Protein AF-A0A9K3PRE2-F1 (afdb_monomer_lite)

pLDDT: mean 73.03, std 19.85, range [35.53, 96.62]

Sequence (203 aa):
MSVETEISSSMTDMEAEMKEKMTVSDDDATPTPTPASALQDNIARKGMNAYYFAHAHKATGPKWDGKAEPRLLKKHSSGLDGGEPAGTMKKAPSFLYHKSNITSYAFLNEDKVVKLYLTMEEVGEKCSQDDITLDWDEQSFSLMVKNYKEEDQCLSFGKLSGRIVDASFKIKPNKIILTLKKEKEGVEWFTINDKGAPDHEVV

Structure (mmCIF, N/CA/C/O backbone):
data_AF-A0A9K3PRE2-F1
#
_entry.id   AF-A0A9K3PRE2-F1
#
loop_
_atom_site.group_PDB
_atom_site.id
_atom_site.type_symbol
_atom_site.label_atom_id
_atom_site.label_alt_id
_atom_site.label_comp_id
_atom_site.label_asym_id
_atom_site.label_entity_id
_atom_site.label_seq_id
_atom_site.pdbx_PDB_ins_code
_atom_site.Cartn_x
_atom_site.Cartn_y
_atom_site.Cartn_z
_atom_site.occupancy
_atom_site.B_iso_or_equiv
_atom_site.auth_seq_id
_atom_site.auth_comp_id
_atom_site.auth_asym_id
_atom_site.auth_atom_id
_atom_site.pdbx_PDB_model_num
ATOM 1 N N . MET A 1 1 ? 27.288 -18.337 70.345 1.00 45.12 1 MET A N 1
ATOM 2 C CA . MET A 1 1 ? 26.271 -17.567 71.084 1.00 45.12 1 MET A CA 1
ATOM 3 C C . MET A 1 1 ? 24.924 -18.054 70.611 1.00 45.12 1 MET A C 1
ATOM 5 O O . MET A 1 1 ? 24.594 -17.872 69.449 1.00 45.12 1 MET A O 1
ATOM 9 N N . SER A 1 2 ? 24.247 -18.782 71.489 1.00 46.75 2 SER A N 1
ATOM 10 C CA . SER A 1 2 ? 22.864 -19.224 71.358 1.00 46.75 2 SER A CA 1
ATOM 11 C C . SER A 1 2 ? 21.920 -18.023 71.295 1.00 46.75 2 SER A C 1
ATOM 13 O O . SER A 1 2 ? 22.173 -17.052 72.002 1.00 46.75 2 SER A O 1
ATOM 15 N N . VAL A 1 3 ? 20.863 -18.106 70.487 1.00 53.53 3 VAL A N 1
ATOM 16 C CA . VAL A 1 3 ? 19.454 -18.089 70.926 1.00 53.53 3 VAL A CA 1
ATOM 17 C C . VAL A 1 3 ? 18.564 -18.402 69.720 1.00 53.53 3 VAL A C 1
ATOM 19 O O . VAL A 1 3 ? 18.578 -17.702 68.711 1.00 53.53 3 VAL A O 1
ATOM 22 N N . GLU A 1 4 ? 17.823 -19.497 69.846 1.00 50.38 4 GLU A N 1
ATOM 23 C CA . GLU A 1 4 ? 16.655 -19.857 69.048 1.00 50.38 4 GLU A CA 1
ATOM 24 C C . GLU A 1 4 ? 15.456 -19.031 69.539 1.00 50.38 4 GLU A C 1
ATOM 26 O O . GLU A 1 4 ? 15.372 -18.698 70.724 1.00 50.38 4 GLU A O 1
ATOM 31 N N . THR A 1 5 ? 14.504 -18.712 68.664 1.00 56.81 5 THR A N 1
ATOM 32 C CA . THR A 1 5 ? 13.143 -18.372 69.101 1.00 56.81 5 THR A CA 1
ATOM 33 C C . THR A 1 5 ? 12.153 -18.785 68.022 1.00 56.81 5 THR A C 1
ATOM 35 O O . THR A 1 5 ? 11.957 -18.106 67.016 1.00 56.81 5 THR A O 1
ATOM 38 N N . GLU A 1 6 ? 11.565 -19.950 68.254 1.00 49.16 6 GLU A N 1
ATOM 39 C CA . GLU A 1 6 ? 10.337 -20.438 67.648 1.00 49.16 6 GLU A CA 1
ATOM 40 C C . GLU A 1 6 ? 9.156 -19.553 68.075 1.00 49.16 6 GLU A C 1
ATOM 42 O O . GLU A 1 6 ? 9.067 -19.146 69.235 1.00 49.16 6 GLU A O 1
ATOM 47 N N . ILE A 1 7 ? 8.211 -19.296 67.167 1.00 58.41 7 ILE A N 1
ATOM 48 C CA . ILE A 1 7 ? 6.861 -18.865 67.545 1.00 58.41 7 ILE A CA 1
ATOM 49 C C . ILE A 1 7 ? 5.907 -19.962 67.085 1.00 58.41 7 ILE A C 1
ATOM 51 O O . ILE A 1 7 ? 5.603 -20.120 65.904 1.00 58.41 7 ILE A O 1
ATOM 55 N N . SER A 1 8 ? 5.525 -20.748 68.082 1.00 44.91 8 SER A N 1
ATOM 56 C CA . SER A 1 8 ? 4.513 -21.793 68.098 1.00 44.91 8 SER A CA 1
ATOM 57 C C . SER A 1 8 ? 3.162 -21.212 68.547 1.00 44.91 8 SER A C 1
ATOM 59 O O . SER A 1 8 ? 3.119 -20.153 69.172 1.00 44.91 8 SER A O 1
ATOM 61 N N . SER A 1 9 ? 2.098 -21.994 68.329 1.00 48.12 9 SER A N 1
ATOM 62 C CA . SER A 1 9 ? 0.771 -21.926 68.973 1.00 48.12 9 SER A CA 1
ATOM 63 C C . SER A 1 9 ? -0.225 -20.903 68.393 1.00 48.12 9 SER A C 1
ATOM 65 O O . SER A 1 9 ? -0.002 -19.703 68.459 1.00 48.12 9 SER A O 1
ATOM 67 N N . SER A 1 10 ? -1.303 -21.280 67.690 1.00 47.03 10 SER A N 1
ATOM 68 C CA . SER A 1 10 ? -2.461 -22.159 67.991 1.00 47.03 10 SER A CA 1
ATOM 69 C C . SER A 1 10 ? -3.712 -21.327 68.305 1.00 47.03 10 SER A C 1
ATOM 71 O O . SER A 1 10 ? -3.758 -20.683 69.350 1.00 47.03 10 SER A O 1
ATOM 73 N N . MET A 1 11 ? -4.753 -21.426 67.477 1.00 46.03 11 MET A N 1
ATOM 74 C CA . MET A 1 11 ? -6.142 -21.397 67.954 1.00 46.03 11 MET A CA 1
ATOM 75 C C . MET A 1 11 ? -7.059 -21.961 66.863 1.00 46.03 11 MET A C 1
ATOM 77 O O . MET A 1 11 ? -7.349 -21.303 65.867 1.00 46.03 11 MET A O 1
ATOM 81 N N . THR A 1 12 ? -7.433 -23.224 67.029 1.00 51.41 12 THR A N 1
ATOM 82 C CA . THR A 1 12 ? -8.515 -23.885 66.303 1.00 51.41 12 THR A CA 1
ATOM 83 C C . THR A 1 12 ? -9.822 -23.765 67.099 1.00 51.41 12 THR A C 1
ATOM 85 O O . THR A 1 12 ? -9.793 -23.547 68.309 1.00 51.41 12 THR A O 1
ATOM 88 N N . ASP A 1 13 ? -10.935 -23.968 66.388 1.00 42.88 13 ASP A N 1
ATOM 89 C CA . ASP A 1 13 ? -12.239 -24.445 66.877 1.00 42.88 13 ASP A CA 1
ATOM 90 C C . ASP A 1 13 ? -13.119 -23.490 67.699 1.00 42.88 13 ASP A C 1
ATOM 92 O O . ASP A 1 13 ? -12.893 -23.297 68.887 1.00 42.88 13 ASP A O 1
ATOM 96 N N . MET A 1 14 ? -14.200 -22.991 67.077 1.00 50.19 14 MET A N 1
ATOM 97 C CA . MET A 1 14 ? -15.567 -22.920 67.640 1.00 50.19 14 MET A CA 1
ATOM 98 C C . MET A 1 14 ? -16.508 -22.162 66.682 1.00 50.19 14 MET A C 1
ATOM 100 O O . MET A 1 14 ? -16.782 -20.988 66.890 1.00 50.19 14 MET A O 1
ATOM 104 N N . GLU A 1 15 ? -17.048 -22.823 65.654 1.00 43.16 15 GLU A N 1
ATOM 105 C CA . GLU A 1 15 ? -18.388 -22.463 65.148 1.00 43.16 15 GLU A CA 1
ATOM 106 C C . GLU A 1 15 ? -19.008 -23.647 64.396 1.00 43.16 15 GLU A C 1
ATOM 108 O O . GLU A 1 15 ? -18.948 -23.788 63.175 1.00 43.16 15 GLU A O 1
ATOM 113 N N . ALA A 1 16 ? -19.546 -24.567 65.193 1.00 45.19 16 ALA A N 1
ATOM 114 C CA . ALA A 1 16 ? -20.384 -25.661 64.751 1.00 45.19 16 ALA A CA 1
ATOM 115 C C . ALA A 1 16 ? -21.836 -25.179 64.577 1.00 45.19 16 ALA A C 1
ATOM 117 O O . ALA A 1 16 ? -22.392 -24.522 65.450 1.00 45.19 16 ALA A O 1
ATOM 118 N N . GLU A 1 17 ? -22.439 -25.599 63.465 1.00 44.59 17 GLU A N 1
ATOM 119 C CA . GLU A 1 17 ? -23.737 -26.279 63.454 1.00 44.59 17 GLU A CA 1
ATOM 120 C C . GLU A 1 17 ? -24.948 -25.537 64.064 1.00 44.59 17 GLU A C 1
ATOM 122 O O . GLU A 1 17 ? -25.328 -25.742 65.213 1.00 44.59 17 GLU A O 1
ATOM 127 N N . MET A 1 18 ? -25.668 -24.784 63.224 1.00 52.16 18 MET A N 1
ATOM 128 C CA . MET A 1 18 ? -27.100 -24.529 63.427 1.00 52.16 18 MET A CA 1
ATOM 129 C C . MET A 1 18 ? -27.876 -24.999 62.193 1.00 52.16 18 MET A C 1
ATOM 131 O O . MET A 1 18 ? -28.087 -24.279 61.217 1.00 52.16 18 MET A O 1
ATOM 135 N N . LYS A 1 19 ? -28.237 -26.282 62.235 1.00 44.12 19 LYS A N 1
ATOM 136 C CA . LYS A 1 19 ? -29.175 -26.952 61.338 1.00 44.12 19 LYS A CA 1
ATOM 137 C C . LYS A 1 19 ? -30.585 -26.793 61.919 1.00 44.12 19 LYS A C 1
ATOM 139 O O . LYS A 1 19 ? -30.756 -26.837 63.130 1.00 44.12 19 LYS A O 1
ATOM 144 N N . GLU A 1 20 ? -31.567 -26.705 61.024 1.00 43.59 20 GLU A N 1
ATOM 145 C CA . GLU A 1 20 ? -32.991 -26.981 61.272 1.00 43.59 20 GLU A CA 1
ATOM 146 C C . GLU A 1 20 ? -33.865 -25.835 61.824 1.00 43.59 20 GLU A C 1
ATOM 148 O O . GLU A 1 20 ? -34.086 -25.682 63.023 1.00 43.59 20 GLU A O 1
ATOM 153 N N . LYS A 1 21 ? -34.520 -25.110 60.905 1.00 47.69 21 LYS A N 1
ATOM 154 C CA . LYS A 1 21 ? -35.921 -24.723 61.111 1.00 47.69 21 LYS A CA 1
ATOM 155 C C . LYS A 1 21 ? -36.696 -24.726 59.793 1.00 47.69 21 LYS A C 1
ATOM 157 O O . LYS A 1 21 ? -36.533 -23.874 58.928 1.00 47.69 21 LYS A O 1
ATOM 162 N N . MET A 1 22 ? -37.520 -25.755 59.678 1.00 40.19 22 MET A N 1
ATOM 163 C CA . MET A 1 22 ? -38.585 -25.978 58.710 1.00 40.19 22 MET A CA 1
ATOM 164 C C . MET A 1 22 ? -39.794 -25.086 59.041 1.00 40.19 22 MET A C 1
ATOM 166 O O . MET A 1 22 ? -40.105 -24.932 60.220 1.00 40.19 22 MET A O 1
ATOM 170 N N . THR A 1 23 ? -40.441 -24.494 58.025 1.00 36.59 23 THR A N 1
ATOM 171 C CA . THR A 1 23 ? -41.902 -24.232 57.851 1.00 36.59 23 THR A CA 1
ATOM 172 C C . THR A 1 23 ? -42.098 -23.212 56.712 1.00 36.59 23 THR A C 1
ATOM 174 O O . THR A 1 23 ? -41.663 -22.074 56.820 1.00 36.59 23 THR A O 1
ATOM 177 N N . VAL A 1 24 ? -42.427 -23.688 55.504 1.00 47.22 24 VAL A N 1
ATOM 178 C CA . VAL A 1 24 ? -43.731 -23.542 54.809 1.00 47.22 24 VAL A CA 1
ATOM 179 C C . VAL A 1 24 ? -44.195 -22.089 54.659 1.00 47.22 24 VAL A C 1
ATOM 181 O O . VAL A 1 24 ? -44.813 -21.535 55.563 1.00 47.22 24 VAL A O 1
ATOM 184 N N . SER A 1 25 ? -43.968 -21.545 53.462 1.00 37.22 25 SER A N 1
ATOM 185 C CA . SER A 1 25 ? -44.765 -20.461 52.892 1.00 37.22 25 SER A CA 1
ATOM 186 C C . SER A 1 25 ? -45.341 -20.967 51.571 1.00 37.22 25 SER A C 1
ATOM 188 O O . SER A 1 25 ? -44.588 -21.281 50.648 1.00 37.22 25 SER A O 1
ATOM 190 N N . ASP A 1 26 ? -46.665 -21.101 51.528 1.00 42.97 26 ASP A N 1
ATOM 191 C CA . ASP A 1 26 ? -47.467 -21.176 50.311 1.00 42.97 26 ASP A CA 1
ATOM 192 C C . ASP A 1 26 ? -47.244 -19.893 49.500 1.00 42.97 26 ASP A C 1
ATOM 194 O O . ASP A 1 26 ? -47.784 -18.838 49.835 1.00 42.97 26 ASP A O 1
ATOM 198 N N . ASP A 1 27 ? -46.430 -19.983 48.451 1.00 40.16 27 ASP A N 1
ATOM 199 C CA . ASP A 1 27 ? -46.342 -18.963 47.412 1.00 40.16 27 ASP A CA 1
ATOM 200 C C . ASP A 1 27 ? -47.083 -19.492 46.179 1.00 40.16 27 ASP A C 1
ATOM 202 O O . ASP A 1 27 ? -46.660 -20.450 45.524 1.00 40.16 27 ASP A O 1
ATOM 206 N N . ASP A 1 28 ? -48.233 -18.868 45.920 1.00 47.22 28 ASP A N 1
ATOM 207 C CA . ASP A 1 28 ? -49.053 -18.950 44.713 1.00 47.22 28 ASP A CA 1
ATOM 208 C C . ASP A 1 28 ? -48.230 -18.469 43.505 1.00 47.22 28 ASP A C 1
ATOM 210 O O . ASP A 1 28 ? -48.361 -17.358 42.991 1.00 47.22 28 ASP A O 1
ATOM 214 N N . ALA A 1 29 ? -47.301 -19.318 43.071 1.00 42.94 29 ALA A N 1
ATOM 215 C CA . ALA A 1 29 ? -46.506 -19.105 41.881 1.00 42.94 29 ALA A CA 1
ATOM 216 C C . ALA A 1 29 ? -47.346 -19.479 40.659 1.00 42.94 29 ALA A C 1
ATOM 218 O O . ALA A 1 29 ? -47.353 -20.619 40.187 1.00 42.94 29 ALA A O 1
ATOM 219 N N . THR A 1 30 ? -48.034 -18.482 40.108 1.00 48.09 30 THR A N 1
ATOM 220 C CA . THR A 1 30 ? -48.412 -18.502 38.693 1.00 48.09 30 THR A CA 1
ATOM 221 C C . THR A 1 30 ? -47.175 -18.880 37.855 1.00 48.09 30 THR A C 1
ATOM 223 O O . THR A 1 30 ? -46.132 -18.228 37.975 1.00 48.09 30 THR A O 1
ATOM 226 N N . PRO A 1 31 ? -47.215 -19.944 37.028 1.00 47.62 31 PRO A N 1
ATOM 227 C CA . PRO A 1 31 ? -46.076 -20.294 36.196 1.00 47.62 31 PRO A CA 1
ATOM 228 C C . PRO A 1 31 ? -45.930 -19.225 35.113 1.00 47.62 31 PRO A C 1
ATOM 230 O O . PRO A 1 31 ? -46.672 -19.187 34.132 1.00 47.62 31 PRO A O 1
ATOM 233 N N . THR A 1 32 ? -44.967 -18.329 35.307 1.00 49.84 32 THR A N 1
ATOM 234 C CA . THR A 1 32 ? -44.487 -17.447 34.246 1.00 49.84 32 THR A CA 1
ATOM 235 C C . THR A 1 32 ? -43.957 -18.319 33.099 1.00 49.84 32 THR A C 1
ATOM 237 O O . THR A 1 32 ? -43.201 -19.264 33.347 1.00 49.84 32 THR A O 1
ATOM 240 N N . PRO A 1 33 ? -44.361 -18.074 31.838 1.00 54.09 33 PRO A N 1
ATOM 241 C CA . PRO A 1 33 ? -43.860 -18.851 30.718 1.00 54.09 33 PRO A CA 1
ATOM 242 C C . PRO A 1 33 ? -42.377 -18.525 30.542 1.00 54.09 33 PRO A C 1
ATOM 244 O O . PRO A 1 33 ? -42.000 -17.418 30.155 1.00 54.09 33 PRO A O 1
ATOM 247 N N . THR A 1 34 ? -41.525 -19.499 30.845 1.00 62.62 34 THR A N 1
ATOM 248 C CA . THR A 1 34 ? -40.138 -19.498 30.383 1.00 62.62 34 THR A CA 1
ATOM 249 C C . THR A 1 34 ? -40.143 -19.305 28.863 1.00 62.62 34 THR A C 1
ATOM 251 O O . THR A 1 34 ? -41.017 -19.868 28.198 1.00 62.62 34 THR A O 1
ATOM 254 N N . PRO A 1 35 ? -39.218 -18.514 28.282 1.00 63.09 35 PRO A N 1
ATOM 255 C CA . PRO A 1 35 ? -39.101 -18.426 26.833 1.00 63.09 35 PRO A CA 1
ATOM 256 C C . PRO A 1 35 ? -38.764 -19.829 26.335 1.00 63.09 35 PRO A C 1
ATOM 258 O O . PRO A 1 35 ? -37.660 -20.330 26.560 1.00 63.09 35 PRO A O 1
ATOM 261 N N . ALA A 1 36 ? -39.762 -20.499 25.760 1.00 60.25 36 ALA A N 1
ATOM 262 C CA . ALA A 1 36 ? -39.622 -21.852 25.266 1.00 60.25 36 ALA A CA 1
ATOM 263 C C . ALA A 1 36 ? -38.423 -21.890 24.316 1.00 60.25 36 ALA A C 1
ATOM 265 O O . ALA A 1 36 ? -38.229 -21.004 23.481 1.00 60.25 36 ALA A O 1
ATOM 266 N N . SER A 1 37 ? -37.567 -22.897 24.484 1.00 71.38 37 SER A N 1
ATOM 267 C CA . SER A 1 37 ? -36.431 -23.092 23.590 1.00 71.38 37 SER A CA 1
ATOM 268 C C . SER A 1 37 ? -36.941 -23.134 22.148 1.00 71.38 37 SER A C 1
ATOM 270 O O . SER A 1 37 ? -37.982 -23.738 21.882 1.00 71.38 37 SER A O 1
ATOM 272 N N . ALA A 1 38 ? -36.196 -22.564 21.196 1.00 71.06 38 ALA A N 1
ATOM 273 C CA . ALA A 1 38 ? -36.553 -22.595 19.771 1.00 71.06 38 ALA A CA 1
ATOM 274 C C . ALA A 1 38 ? -36.865 -24.022 19.258 1.00 71.06 38 ALA A C 1
ATOM 276 O O . ALA A 1 38 ? -37.603 -24.206 18.283 1.00 71.06 38 ALA A O 1
ATOM 277 N N . LEU A 1 39 ? -36.323 -25.041 19.938 1.00 65.06 39 LEU A N 1
ATOM 278 C CA . LEU A 1 39 ? -36.635 -26.449 19.727 1.00 65.06 39 LEU A CA 1
ATOM 279 C C . LEU A 1 39 ? -38.042 -26.830 20.226 1.00 65.06 39 LEU A C 1
ATOM 281 O O . LEU A 1 39 ? -38.796 -27.465 19.491 1.00 65.06 39 LEU A O 1
ATOM 285 N N . GLN A 1 40 ? -38.410 -26.431 21.446 1.00 71.44 40 GLN A N 1
ATOM 286 C CA . GLN A 1 40 ? -39.720 -26.700 22.050 1.00 71.44 40 GLN A CA 1
ATOM 287 C C . GLN A 1 40 ? -40.845 -26.006 21.273 1.00 71.44 40 GLN A C 1
ATOM 289 O O . GLN A 1 40 ? -41.858 -26.641 20.989 1.00 71.44 40 GLN A O 1
ATOM 294 N N . ASP A 1 41 ? -40.626 -24.768 20.823 1.00 75.19 41 ASP A N 1
ATOM 295 C CA . ASP A 1 41 ? -41.575 -24.041 19.969 1.00 75.19 41 ASP A CA 1
ATOM 296 C C . ASP A 1 41 ? -41.768 -24.707 18.600 1.00 75.19 41 ASP A C 1
ATOM 298 O O . ASP A 1 41 ? -42.886 -24.789 18.082 1.00 75.19 41 ASP A O 1
ATOM 302 N N . ASN A 1 42 ? -40.699 -25.241 17.994 1.00 68.69 42 ASN A N 1
ATOM 303 C CA . ASN A 1 42 ? -40.834 -25.986 16.740 1.00 68.69 42 ASN A CA 1
ATOM 304 C C . ASN A 1 42 ? -41.589 -27.304 16.932 1.00 68.69 42 ASN A C 1
ATOM 306 O O . ASN A 1 42 ? -42.412 -27.642 16.081 1.00 68.69 42 ASN A O 1
ATOM 310 N N . ILE A 1 43 ? -41.339 -28.029 18.025 1.00 73.44 43 ILE A N 1
ATOM 311 C CA . ILE A 1 43 ? -42.050 -29.275 18.338 1.00 73.44 43 ILE A CA 1
ATOM 312 C C . ILE A 1 43 ? -43.527 -28.988 18.630 1.00 73.44 43 ILE A C 1
ATOM 314 O O . ILE A 1 43 ? -44.386 -29.697 18.115 1.00 73.44 43 ILE A O 1
ATOM 318 N N . ALA A 1 44 ? -43.844 -27.926 19.376 1.00 74.62 44 ALA A N 1
ATOM 319 C CA . ALA A 1 44 ? -45.224 -27.529 19.646 1.00 74.62 44 ALA A CA 1
ATOM 320 C C . ALA A 1 44 ? -45.971 -27.143 18.358 1.00 74.62 44 ALA A C 1
ATOM 322 O O . ALA A 1 44 ? -47.110 -27.555 18.150 1.00 74.62 44 ALA A O 1
ATOM 323 N N . ARG A 1 45 ? -45.321 -26.396 17.454 1.00 72.06 45 ARG A N 1
ATOM 324 C CA . ARG A 1 45 ? -45.952 -25.904 16.220 1.00 72.06 45 ARG A CA 1
ATOM 325 C C . ARG A 1 45 ? -46.056 -26.949 15.107 1.00 72.06 45 ARG A C 1
ATOM 327 O O . ARG A 1 45 ? -47.025 -26.935 14.355 1.00 72.06 45 ARG A O 1
ATOM 334 N N . LYS A 1 46 ? -45.043 -27.804 14.938 1.00 72.50 46 LYS A N 1
ATOM 335 C CA . LYS A 1 46 ? -44.952 -28.775 13.825 1.00 72.50 46 LYS A CA 1
ATOM 336 C C . LYS A 1 46 ? -45.165 -30.232 14.259 1.00 72.50 46 LYS A C 1
ATOM 338 O O . LYS A 1 46 ? -45.222 -31.117 13.405 1.00 72.50 46 LYS A O 1
ATOM 343 N N . GLY A 1 47 ? -45.285 -30.489 15.560 1.00 72.19 47 GLY A N 1
ATOM 344 C CA . GLY A 1 47 ? -45.384 -31.828 16.138 1.00 72.19 47 GLY A CA 1
ATOM 345 C C . GLY A 1 47 ? -44.078 -32.629 16.047 1.00 72.19 47 GLY A C 1
ATOM 346 O O . GLY A 1 47 ? -43.050 -32.145 15.570 1.00 72.19 47 GLY A O 1
ATOM 347 N N . MET A 1 48 ? -44.132 -33.908 16.441 1.00 65.75 48 MET A N 1
ATOM 348 C CA . MET A 1 48 ? -43.007 -34.863 16.347 1.00 65.75 48 MET A CA 1
ATOM 349 C C . MET A 1 48 ? -42.487 -35.081 14.911 1.00 65.75 48 MET A C 1
ATOM 351 O O . MET A 1 48 ? -41.421 -35.658 14.724 1.00 65.75 48 MET A O 1
ATOM 355 N N . ASN A 1 49 ? -43.198 -34.578 13.895 1.00 61.12 49 ASN A N 1
ATOM 356 C CA . ASN A 1 49 ? -42.820 -34.668 12.485 1.00 61.12 49 ASN A CA 1
ATOM 357 C C . ASN A 1 49 ? -42.064 -33.429 11.975 1.00 61.12 49 ASN A C 1
ATOM 359 O O . ASN A 1 49 ? -41.842 -33.315 10.770 1.00 61.12 49 ASN A O 1
ATOM 363 N N . ALA A 1 50 ? -41.643 -32.509 12.856 1.00 61.44 50 ALA A N 1
ATOM 364 C CA . ALA A 1 50 ? -40.888 -31.306 12.485 1.00 61.44 50 ALA A CA 1
ATOM 365 C C . ALA A 1 50 ? -39.665 -31.607 11.597 1.00 61.44 50 ALA A C 1
ATOM 367 O O . ALA A 1 50 ? -39.361 -30.822 10.695 1.00 61.44 50 ALA A O 1
ATOM 368 N N . TYR A 1 51 ? -39.030 -32.767 11.802 1.00 59.09 51 TYR A N 1
ATOM 369 C CA . TYR A 1 51 ? -37.894 -33.252 11.014 1.00 59.09 51 TYR A CA 1
ATOM 370 C C . TYR A 1 51 ? -38.202 -33.354 9.506 1.00 59.09 51 TYR A C 1
ATOM 372 O O . TYR A 1 51 ? -37.349 -33.050 8.678 1.00 59.09 51 TYR A O 1
ATOM 380 N N . TYR A 1 52 ? -39.444 -33.672 9.122 1.00 58.50 52 TYR A N 1
ATOM 381 C CA . TYR A 1 52 ? -39.846 -33.807 7.715 1.00 58.50 52 TYR A CA 1
ATOM 382 C C . TYR A 1 52 ? -40.166 -32.471 7.026 1.00 58.50 52 TYR A C 1
ATOM 384 O O . TYR A 1 52 ? -40.205 -32.400 5.798 1.00 58.50 52 TYR A O 1
ATOM 392 N N . PHE A 1 53 ? -40.366 -31.390 7.785 1.00 56.56 53 PHE A N 1
ATOM 393 C CA . PHE A 1 53 ? -40.742 -30.087 7.225 1.00 56.56 53 PHE A CA 1
ATOM 394 C C . PHE A 1 53 ? -39.552 -29.220 6.800 1.00 56.56 53 PHE A C 1
ATOM 396 O O . PHE A 1 53 ? -39.763 -28.234 6.099 1.00 56.56 53 PHE A O 1
ATOM 403 N N . ALA A 1 54 ? -38.315 -29.569 7.171 1.00 58.47 54 ALA A N 1
ATOM 404 C CA . ALA A 1 54 ? -37.123 -28.857 6.697 1.00 58.47 54 ALA A CA 1
ATOM 405 C C . ALA A 1 54 ? -36.906 -29.026 5.179 1.00 58.47 54 ALA A C 1
ATOM 407 O O . ALA A 1 54 ? -36.368 -28.141 4.522 1.00 58.47 54 ALA A O 1
ATOM 408 N N . HIS A 1 55 ? -37.411 -30.121 4.603 1.00 59.34 55 HIS A N 1
ATOM 409 C CA . HIS A 1 55 ? -37.278 -30.439 3.178 1.00 59.34 55 HIS A CA 1
ATOM 410 C C . HIS A 1 55 ? -38.553 -30.172 2.359 1.00 59.34 55 HIS A C 1
ATOM 412 O O . HIS A 1 55 ? -38.597 -30.474 1.169 1.00 59.34 55 HIS A O 1
ATOM 418 N N . ALA A 1 56 ? -39.597 -29.588 2.962 1.00 61.44 56 ALA A N 1
ATOM 419 C CA . ALA A 1 56 ? -40.847 -29.275 2.261 1.00 61.44 56 ALA A CA 1
ATOM 420 C C . ALA A 1 56 ? -40.732 -28.053 1.326 1.00 61.44 56 ALA A C 1
ATOM 422 O O . ALA A 1 56 ? -41.623 -27.803 0.509 1.00 61.44 56 ALA A O 1
ATOM 423 N N . HIS A 1 57 ? -39.640 -27.289 1.423 1.00 69.50 57 HIS A N 1
ATOM 424 C CA . HIS A 1 57 ? -39.387 -26.157 0.544 1.00 69.50 57 HIS A CA 1
ATOM 425 C C . HIS A 1 57 ? -38.958 -26.647 -0.840 1.00 69.50 57 HIS A C 1
ATOM 427 O O . HIS A 1 57 ? -37.830 -27.085 -1.057 1.00 69.50 57 HIS A O 1
ATOM 433 N N . LYS A 1 58 ? -39.870 -26.536 -1.809 1.00 69.25 58 LYS A N 1
ATOM 434 C CA . LYS A 1 58 ? -39.519 -26.624 -3.227 1.00 69.25 58 LYS A CA 1
ATOM 435 C C . LYS A 1 58 ? -38.674 -25.398 -3.554 1.00 69.25 58 LYS A C 1
ATOM 437 O O . LYS A 1 58 ? -39.207 -24.294 -3.610 1.00 69.25 58 LYS A O 1
ATOM 442 N N . ALA A 1 59 ? -37.367 -25.578 -3.719 1.00 68.62 59 ALA A N 1
ATOM 443 C CA . ALA A 1 59 ? -36.485 -24.498 -4.132 1.00 68.62 59 ALA A CA 1
ATOM 444 C C . ALA A 1 59 ? -36.978 -23.934 -5.475 1.00 68.62 59 ALA A C 1
ATOM 446 O O . ALA A 1 59 ? -36.944 -24.626 -6.494 1.00 68.62 59 ALA A O 1
ATOM 447 N N . THR A 1 60 ? -37.435 -22.679 -5.483 1.00 73.88 60 THR A N 1
ATOM 448 C CA . THR A 1 60 ? -37.749 -21.916 -6.703 1.00 73.88 60 THR A CA 1
ATOM 449 C C . THR A 1 60 ? -36.444 -21.462 -7.360 1.00 73.88 60 THR A C 1
ATOM 451 O O . THR A 1 60 ? -36.191 -20.277 -7.553 1.00 73.88 60 THR A O 1
ATOM 454 N N . GLY A 1 61 ? -35.554 -22.417 -7.622 1.00 77.38 61 GLY A N 1
ATOM 455 C CA . GLY A 1 61 ? -34.314 -22.184 -8.339 1.00 77.38 61 GLY A CA 1
ATOM 456 C C . GLY A 1 61 ? -34.563 -22.127 -9.846 1.00 77.38 61 GLY A C 1
ATOM 457 O O . GLY A 1 61 ? -35.576 -22.648 -10.330 1.00 77.38 61 GLY A O 1
ATOM 458 N N . PRO A 1 62 ? -33.646 -21.520 -10.617 1.00 77.50 62 PRO A N 1
ATOM 459 C CA . PRO A 1 62 ? -33.681 -21.632 -12.065 1.00 77.50 62 PRO A CA 1
ATOM 460 C C . PRO A 1 62 ? -33.689 -23.117 -12.438 1.00 77.50 62 PRO A C 1
ATOM 462 O O . PRO A 1 62 ? -32.817 -23.883 -12.030 1.00 77.50 62 PRO A O 1
ATOM 465 N N . LYS A 1 63 ? -34.719 -23.536 -13.179 1.00 79.50 63 LYS A N 1
ATOM 466 C CA . LYS A 1 63 ? -34.848 -24.918 -13.639 1.00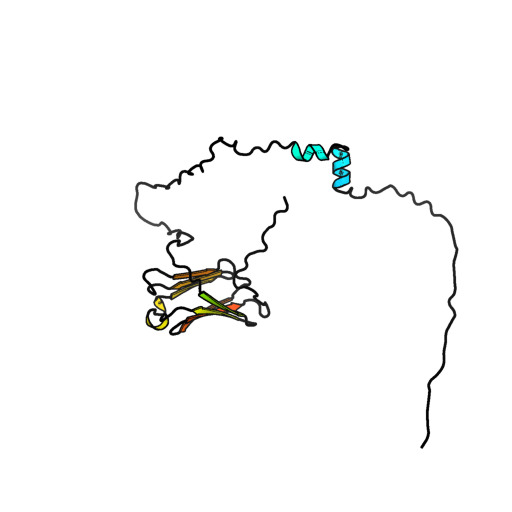 79.50 63 LYS A CA 1
ATOM 467 C C . LYS A 1 63 ? -33.605 -25.264 -14.457 1.00 79.50 63 LYS A C 1
ATOM 469 O O . LYS A 1 63 ? -33.354 -24.619 -15.475 1.00 79.50 63 LYS A O 1
ATOM 474 N N . TRP A 1 64 ? -32.852 -26.266 -14.003 1.00 79.56 64 TRP A N 1
ATOM 475 C CA . TRP A 1 64 ? -31.738 -26.830 -14.759 1.00 79.56 64 TRP A CA 1
ATOM 476 C C . TRP A 1 64 ? -32.224 -27.178 -16.168 1.00 79.56 64 TRP A C 1
ATOM 478 O O . TRP A 1 64 ? -33.242 -27.851 -16.336 1.00 79.56 64 TRP A O 1
ATOM 488 N N . ASP A 1 65 ? -31.531 -26.680 -17.183 1.00 79.06 65 ASP A N 1
ATOM 489 C CA . ASP A 1 65 ? -31.912 -26.834 -18.586 1.00 79.06 65 ASP A CA 1
ATOM 490 C C . ASP A 1 65 ? -31.373 -28.128 -19.214 1.00 79.06 65 ASP A C 1
ATOM 492 O O . ASP A 1 65 ? -31.576 -28.366 -20.404 1.00 79.06 65 ASP A O 1
ATOM 496 N N . GLY A 1 66 ? -30.726 -28.988 -18.419 1.00 84.12 66 GLY A N 1
ATOM 497 C CA . GLY A 1 66 ? -30.245 -30.299 -18.854 1.00 84.12 66 GLY A CA 1
ATOM 498 C C . GLY A 1 66 ? -28.965 -30.250 -19.686 1.00 84.12 66 GLY A C 1
ATOM 499 O O . GLY A 1 66 ? -28.477 -31.302 -20.091 1.00 84.12 66 GLY A O 1
ATOM 500 N N . LYS A 1 67 ? -28.409 -29.062 -19.946 1.00 81.75 67 LYS A N 1
ATOM 501 C CA . LYS A 1 67 ? -27.193 -28.897 -20.742 1.00 81.75 67 LYS A CA 1
ATOM 502 C C . LYS A 1 67 ? -25.996 -28.781 -19.805 1.00 81.75 67 LYS A C 1
ATOM 504 O O . LYS A 1 67 ? -25.926 -27.865 -19.000 1.00 81.75 67 LYS A O 1
ATOM 509 N N . ALA A 1 68 ?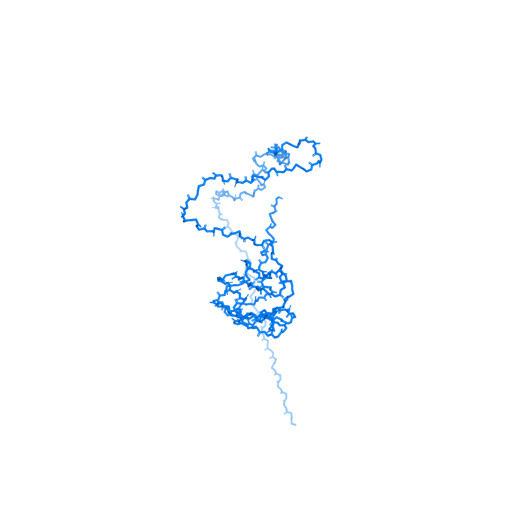 -25.049 -29.712 -19.917 1.00 80.19 68 ALA A N 1
ATOM 510 C CA . ALA A 1 68 ? -23.798 -29.667 -19.152 1.00 80.19 68 ALA A CA 1
ATOM 511 C C . ALA A 1 68 ? -22.855 -28.538 -19.614 1.00 80.19 68 ALA A C 1
ATOM 513 O O . ALA A 1 68 ? -21.893 -28.206 -18.926 1.00 80.19 68 ALA A O 1
ATOM 514 N N . GLU A 1 69 ? -23.120 -27.952 -20.783 1.00 80.25 69 GLU A N 1
ATOM 515 C CA . GLU A 1 69 ? -22.326 -26.859 -21.331 1.00 80.25 69 GLU A CA 1
ATOM 516 C C . GLU A 1 69 ? -22.616 -25.546 -20.584 1.00 80.25 69 GLU A C 1
ATOM 518 O O . GLU A 1 69 ? -23.784 -25.169 -20.432 1.00 80.25 69 GLU A O 1
ATOM 523 N N . PRO A 1 70 ? -21.582 -24.807 -20.140 1.00 82.12 70 PRO A N 1
ATOM 524 C CA . PRO A 1 70 ? -21.776 -23.525 -19.479 1.00 82.12 70 PRO A CA 1
ATOM 525 C C . PRO A 1 70 ? -22.469 -22.548 -20.434 1.00 82.12 70 PRO A C 1
ATOM 527 O O . PRO A 1 70 ? -21.972 -22.257 -21.524 1.00 82.12 70 PRO A O 1
ATOM 530 N N . ARG A 1 71 ? -23.627 -22.011 -20.030 1.00 75.94 71 ARG A N 1
ATOM 531 C CA . ARG A 1 71 ? -24.324 -20.999 -20.833 1.00 75.94 71 ARG A CA 1
ATOM 532 C C . ARG A 1 71 ? -23.463 -19.749 -20.923 1.00 75.94 71 ARG A C 1
ATOM 534 O O . ARG A 1 71 ? -23.215 -19.077 -19.924 1.00 75.94 71 ARG A O 1
ATOM 541 N N . LEU A 1 72 ? -23.071 -19.402 -22.145 1.00 77.75 72 LEU A N 1
ATOM 542 C CA . LEU A 1 72 ? -22.425 -18.133 -22.436 1.00 77.75 72 LEU A CA 1
ATOM 543 C C . LEU A 1 72 ? -23.423 -16.997 -22.149 1.00 77.75 72 LEU A C 1
ATOM 545 O O . LEU A 1 72 ? -24.356 -16.755 -22.919 1.00 77.75 72 LEU A O 1
ATOM 549 N N . LEU A 1 73 ? -23.258 -16.323 -21.010 1.00 72.75 73 LEU A N 1
ATOM 550 C CA . LEU A 1 73 ? -24.023 -15.124 -20.678 1.00 72.75 73 LEU A CA 1
ATOM 551 C C . LEU A 1 73 ? -23.686 -14.046 -21.712 1.00 72.75 73 LEU A C 1
ATOM 553 O O . LEU A 1 73 ? -22.524 -13.673 -21.886 1.00 72.75 73 LEU A O 1
ATOM 557 N N . LYS A 1 74 ? -24.705 -13.561 -22.431 1.00 72.31 74 LYS A N 1
ATOM 558 C CA . LYS A 1 74 ? -24.544 -12.471 -23.396 1.00 72.31 74 LYS A CA 1
ATOM 559 C C . LYS A 1 74 ? -24.064 -11.234 -22.642 1.00 72.31 74 LYS A C 1
ATOM 561 O O . LYS A 1 74 ? -24.818 -10.662 -21.861 1.00 72.31 74 LYS A O 1
ATOM 566 N N . LYS A 1 75 ? -22.825 -10.815 -22.893 1.00 58.56 75 LYS A N 1
ATOM 567 C CA . LYS A 1 75 ? -22.325 -9.513 -22.451 1.00 58.56 75 LYS A CA 1
ATOM 568 C C . LYS A 1 75 ? -23.066 -8.457 -23.262 1.00 58.56 75 LYS A C 1
ATOM 570 O O . LYS A 1 75 ? -22.866 -8.357 -24.468 1.00 58.56 75 LYS A O 1
ATOM 575 N N . HIS A 1 76 ? -23.953 -7.703 -22.626 1.00 45.66 76 HIS A N 1
ATOM 576 C CA . HIS A 1 76 ? -24.479 -6.483 -23.227 1.00 45.66 76 HIS A CA 1
ATOM 577 C C . HIS A 1 76 ? -23.300 -5.509 -23.311 1.00 45.66 76 HIS A C 1
ATOM 579 O O . HIS A 1 76 ? -22.908 -4.913 -22.312 1.00 45.66 76 HIS A O 1
ATOM 585 N N . SER A 1 77 ? -22.689 -5.376 -24.487 1.00 53.97 77 SER A N 1
ATOM 586 C CA . SER A 1 77 ? -21.985 -4.144 -24.812 1.00 53.97 77 SER A CA 1
ATOM 587 C C . SER A 1 77 ? -23.067 -3.075 -24.870 1.00 53.97 77 SER A C 1
ATOM 589 O O . SER A 1 77 ? -23.868 -3.063 -25.806 1.00 53.97 77 SER A O 1
ATOM 591 N N . SER A 1 78 ? -23.16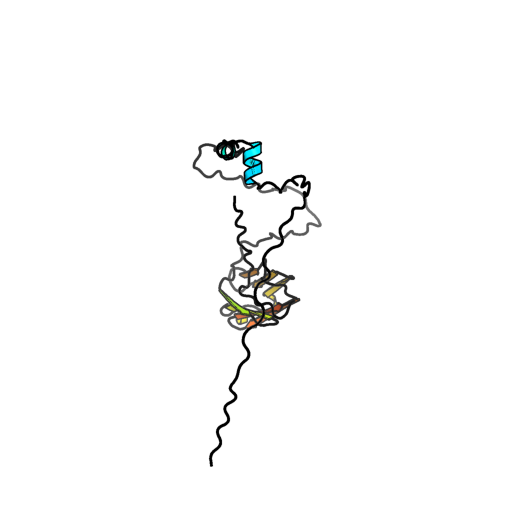2 -2.240 -23.839 1.00 49.50 78 SER A N 1
ATOM 592 C CA . SER A 1 78 ? -23.962 -1.019 -23.876 1.00 49.50 78 SER A CA 1
ATOM 593 C C . SER A 1 78 ? -23.364 -0.100 -24.944 1.00 49.50 78 SER A C 1
ATOM 595 O O . SER A 1 78 ? -22.541 0.763 -24.649 1.00 49.50 78 SER A O 1
ATOM 597 N N . GLY A 1 79 ? -23.710 -0.368 -26.202 1.00 44.78 79 GLY A N 1
ATOM 598 C CA . GLY A 1 79 ? -23.439 0.487 -27.342 1.00 44.78 79 GLY A CA 1
ATOM 599 C C . GLY A 1 79 ? -24.395 1.666 -27.280 1.00 44.78 79 GLY A C 1
ATOM 600 O O . GLY A 1 79 ? -25.566 1.535 -27.623 1.00 44.78 79 GLY A O 1
ATOM 601 N N . LEU A 1 80 ? -23.889 2.788 -26.779 1.00 41.00 80 LEU A N 1
ATOM 602 C CA . LEU A 1 80 ? -24.431 4.112 -27.047 1.00 41.00 80 LEU A CA 1
ATOM 603 C C . LEU A 1 80 ? -23.928 4.528 -28.432 1.00 41.00 80 LEU A C 1
ATOM 605 O O . LEU A 1 80 ? -22.729 4.727 -28.615 1.00 41.00 80 LEU A O 1
ATOM 609 N N . ASP A 1 81 ? -24.848 4.623 -29.386 1.00 43.59 81 ASP A N 1
ATOM 610 C CA . ASP A 1 81 ? -24.629 5.221 -30.699 1.00 43.59 81 ASP A CA 1
ATOM 611 C C . ASP A 1 81 ? -25.124 6.681 -30.670 1.00 43.59 81 ASP A C 1
ATOM 613 O O . ASP A 1 81 ? -26.273 6.935 -30.309 1.00 43.59 81 ASP A O 1
ATOM 617 N N . GLY A 1 82 ? -24.235 7.618 -31.027 1.00 45.28 82 GLY A N 1
ATOM 618 C CA . GLY A 1 82 ? -24.571 8.925 -31.613 1.00 45.28 82 GLY A CA 1
ATOM 619 C C . GLY A 1 82 ? -24.829 10.133 -30.693 1.00 45.28 82 GLY A C 1
ATOM 620 O O . GLY A 1 82 ? -25.971 10.395 -30.329 1.00 45.28 82 GLY A O 1
ATOM 621 N N . GLY A 1 83 ? -23.799 10.971 -30.469 1.00 36.81 83 GLY A N 1
ATOM 622 C CA . GLY A 1 83 ? -23.965 12.409 -30.171 1.00 36.81 83 GLY A CA 1
ATOM 623 C C . GLY A 1 83 ? -22.950 13.030 -29.194 1.00 36.81 83 GLY A C 1
ATOM 624 O O . GLY A 1 83 ? -23.133 12.955 -27.984 1.00 36.81 83 GLY A O 1
ATOM 625 N N . GLU A 1 84 ? -21.906 13.689 -29.708 1.00 41.56 84 GLU A N 1
ATOM 626 C CA . GLU A 1 84 ? -21.093 14.692 -28.980 1.00 41.56 84 GLU A CA 1
ATOM 627 C C . GLU A 1 84 ? -21.818 16.065 -28.926 1.00 41.56 84 GLU A C 1
ATOM 629 O O . GLU A 1 84 ? -22.750 16.249 -29.712 1.00 41.56 84 GLU A O 1
ATOM 634 N N . PRO A 1 85 ? -21.393 17.086 -28.132 1.00 57.00 85 PRO A N 1
ATOM 635 C CA . PRO A 1 85 ? -20.292 17.156 -27.157 1.00 57.00 85 PRO A CA 1
ATOM 636 C C . PRO A 1 85 ? -20.713 17.704 -25.762 1.00 57.00 85 PRO A C 1
ATOM 638 O O . PRO A 1 85 ? -21.814 18.206 -25.566 1.00 57.00 85 PRO A O 1
ATOM 641 N N . ALA A 1 86 ? -19.748 17.710 -24.833 1.00 42.66 86 ALA A N 1
ATOM 642 C CA . ALA A 1 86 ? -19.715 18.408 -23.535 1.00 42.66 86 ALA A CA 1
ATOM 643 C C . ALA A 1 86 ? -20.225 17.646 -22.292 1.00 42.66 86 ALA A C 1
ATOM 645 O O . ALA A 1 86 ? -21.413 17.432 -22.079 1.00 42.66 86 ALA A O 1
ATOM 646 N N . GLY A 1 87 ? -19.280 17.352 -21.387 1.00 43.31 87 GLY A N 1
ATOM 647 C CA . GLY A 1 87 ? -19.567 17.254 -19.953 1.00 43.31 87 GLY A CA 1
ATOM 648 C C . GLY A 1 87 ? -19.717 15.861 -19.342 1.00 43.31 87 GLY A C 1
ATOM 649 O O . GLY A 1 87 ? -20.356 15.737 -18.306 1.00 43.31 87 GLY A O 1
ATOM 650 N N . THR A 1 88 ? -19.136 14.801 -19.903 1.00 35.53 88 THR A N 1
ATOM 651 C CA . THR A 1 88 ? -19.142 13.485 -19.238 1.00 35.53 88 THR A CA 1
ATOM 652 C C . THR A 1 88 ? -17.901 13.293 -18.376 1.00 35.53 88 THR A C 1
ATOM 654 O O . THR A 1 88 ? -16.812 12.996 -18.875 1.00 35.53 88 THR A O 1
ATOM 657 N N . MET A 1 89 ? -18.088 13.434 -17.058 1.00 47.12 89 MET A N 1
ATOM 658 C CA . MET A 1 89 ? -17.191 12.890 -16.041 1.00 47.12 89 MET A CA 1
ATOM 659 C C . MET A 1 89 ? -16.878 11.436 -16.397 1.00 47.12 89 MET A C 1
ATOM 661 O O . MET A 1 89 ? -17.756 10.571 -16.384 1.00 47.12 89 MET A O 1
ATOM 665 N N . LYS A 1 90 ? -15.618 11.176 -16.746 1.00 45.00 90 LYS A N 1
ATOM 666 C CA . LYS A 1 90 ? -15.099 9.828 -16.953 1.00 45.00 90 LYS A CA 1
ATOM 667 C C . LYS A 1 90 ? -15.213 9.094 -15.621 1.00 45.00 90 LYS A C 1
ATOM 669 O O . LYS A 1 90 ? -14.367 9.259 -14.748 1.00 45.00 90 LYS A O 1
ATOM 674 N N . LYS A 1 91 ? -16.263 8.289 -15.451 1.00 53.16 91 LYS A N 1
ATOM 675 C CA . LYS A 1 91 ? -16.284 7.258 -14.415 1.00 53.16 91 LYS A CA 1
ATOM 676 C C . LYS A 1 91 ? -15.204 6.265 -14.830 1.00 53.16 91 LYS A C 1
ATOM 678 O O . LYS A 1 91 ? -15.399 5.491 -15.765 1.00 53.16 91 LYS A O 1
ATOM 683 N N . ALA A 1 92 ? -14.020 6.421 -14.239 1.00 53.78 92 ALA A N 1
ATOM 684 C CA . ALA A 1 92 ? -12.872 5.582 -14.524 1.00 53.78 92 ALA A CA 1
ATOM 685 C C . ALA A 1 92 ? -13.294 4.108 -14.401 1.00 53.78 92 ALA A C 1
ATOM 687 O O . ALA A 1 92 ? -14.077 3.787 -13.498 1.00 53.78 92 ALA A O 1
ATOM 688 N N . PRO A 1 93 ? -12.827 3.212 -15.289 1.00 47.31 93 PRO A N 1
ATOM 689 C CA . PRO A 1 93 ? -12.995 1.785 -15.063 1.00 47.31 93 PRO A CA 1
ATOM 690 C C . PRO A 1 93 ? -12.402 1.488 -13.685 1.00 47.31 93 PRO A C 1
ATOM 692 O O . PRO A 1 93 ? -11.213 1.700 -13.462 1.00 47.31 93 PRO A O 1
ATOM 695 N N . SER A 1 94 ? -13.245 1.070 -12.741 1.00 53.38 94 SER A N 1
ATOM 696 C CA . SER A 1 94 ? -12.880 0.973 -11.322 1.00 53.38 94 SER A CA 1
ATOM 697 C C . SER A 1 94 ? -11.792 -0.064 -11.042 1.00 53.38 94 SER A C 1
ATOM 699 O O . SER A 1 94 ? -11.262 -0.101 -9.940 1.00 53.38 94 SER A O 1
ATOM 701 N N . PHE A 1 95 ? -11.418 -0.867 -12.039 1.00 52.12 95 PHE A N 1
ATOM 702 C CA . PHE A 1 95 ? -10.264 -1.751 -11.996 1.00 52.12 95 PHE A CA 1
ATOM 703 C C . PHE A 1 95 ? -9.571 -1.733 -13.363 1.00 52.12 95 PHE A C 1
ATOM 705 O O . PHE A 1 95 ? -10.115 -2.196 -14.366 1.00 52.12 95 PHE A O 1
ATOM 712 N N . LEU A 1 96 ? -8.374 -1.149 -13.417 1.00 51.03 96 LEU A N 1
ATOM 713 C CA . LEU A 1 96 ? -7.501 -1.155 -14.590 1.00 51.03 96 LEU A CA 1
ATOM 714 C C . LEU A 1 96 ? -6.905 -2.563 -14.765 1.00 51.03 96 LEU A C 1
ATOM 716 O O . LEU A 1 96 ? -5.785 -2.824 -14.346 1.00 51.03 96 LEU A O 1
ATOM 720 N N . TYR A 1 97 ? -7.656 -3.473 -15.394 1.00 46.28 97 TYR A N 1
ATOM 721 C CA . TYR A 1 97 ? -7.256 -4.873 -15.640 1.00 46.28 97 TYR A CA 1
ATOM 722 C C . TYR A 1 97 ? -6.034 -5.051 -16.564 1.00 46.28 97 TYR A C 1
ATOM 724 O O . TYR A 1 97 ? -5.576 -6.172 -16.753 1.00 46.28 97 TYR A O 1
ATOM 732 N N . HIS A 1 98 ? -5.497 -3.968 -17.131 1.00 51.69 98 HIS A N 1
ATOM 733 C CA . HIS A 1 98 ? -4.299 -3.980 -17.982 1.00 51.69 98 HIS A CA 1
ATOM 734 C C . HIS A 1 98 ? -3.018 -3.603 -17.229 1.00 51.69 98 HIS A C 1
ATOM 736 O O . HIS A 1 98 ? -2.001 -3.337 -17.859 1.00 51.69 98 HIS A O 1
ATOM 742 N N . LYS A 1 99 ? -3.069 -3.511 -15.896 1.00 64.38 99 LYS A N 1
ATOM 743 C CA . LYS A 1 99 ? -1.905 -3.145 -15.090 1.00 64.38 99 LYS A CA 1
ATOM 744 C C . LYS A 1 99 ? -1.283 -4.370 -14.456 1.00 64.38 99 LYS A C 1
ATOM 746 O O . LYS A 1 99 ? -1.957 -5.158 -13.793 1.00 64.38 99 LYS A O 1
ATOM 751 N N . SER A 1 100 ? 0.022 -4.492 -14.647 1.00 76.00 100 SER A N 1
ATOM 752 C CA . SER A 1 100 ? 0.842 -5.495 -13.990 1.00 76.00 100 SER A CA 1
ATOM 753 C C . SER A 1 100 ? 0.807 -5.244 -12.475 1.00 76.00 100 SER A C 1
ATOM 755 O O . SER A 1 100 ? 1.172 -4.171 -11.994 1.00 76.00 100 SER A O 1
ATOM 757 N N . ASN A 1 101 ? 0.328 -6.215 -11.697 1.00 83.75 101 ASN A N 1
ATOM 758 C CA . ASN A 1 101 ? 0.254 -6.072 -10.243 1.00 83.75 101 ASN A CA 1
ATOM 759 C C . ASN A 1 101 ? 1.647 -6.255 -9.620 1.00 83.75 101 ASN A C 1
ATOM 761 O O . ASN A 1 101 ? 2.367 -7.197 -9.963 1.00 83.75 101 ASN A O 1
ATOM 765 N N . ILE A 1 102 ? 2.023 -5.382 -8.687 1.00 88.06 102 ILE A N 1
ATOM 766 C CA . ILE A 1 102 ? 3.276 -5.523 -7.941 1.00 88.06 102 ILE A CA 1
ATOM 767 C C . ILE A 1 102 ? 3.094 -6.623 -6.889 1.00 88.06 102 ILE A C 1
ATOM 769 O O . ILE A 1 102 ? 2.477 -6.423 -5.847 1.00 88.06 102 ILE A O 1
ATOM 773 N N . THR A 1 103 ? 3.645 -7.806 -7.154 1.00 84.94 103 THR A N 1
ATOM 774 C CA . THR A 1 103 ? 3.519 -8.981 -6.271 1.00 84.94 103 THR A CA 1
ATOM 775 C C . THR A 1 103 ? 4.597 -9.053 -5.194 1.00 84.94 103 THR A C 1
ATOM 777 O O . THR A 1 103 ? 4.391 -9.687 -4.161 1.00 84.94 103 THR A O 1
ATOM 780 N N . SER A 1 104 ? 5.744 -8.411 -5.419 1.00 90.06 104 SER A N 1
ATOM 781 C CA . SER A 1 104 ? 6.904 -8.492 -4.535 1.00 90.06 104 SER A CA 1
ATOM 782 C C . SER A 1 104 ? 6.992 -7.265 -3.632 1.00 90.06 104 SER A C 1
ATOM 784 O O . SER A 1 104 ? 7.489 -6.205 -4.020 1.00 90.06 104 SER A O 1
ATOM 786 N N . TYR A 1 105 ? 6.503 -7.416 -2.405 1.00 93.88 105 TYR A N 1
ATOM 787 C CA . TYR A 1 105 ? 6.611 -6.402 -1.367 1.00 93.88 105 TYR A CA 1
ATOM 788 C C . TYR A 1 105 ? 6.845 -7.045 0.001 1.00 93.88 105 TYR A C 1
ATOM 790 O O . TYR A 1 105 ? 6.441 -8.176 0.265 1.00 93.88 105 TYR A O 1
ATOM 798 N N . ALA A 1 106 ? 7.477 -6.293 0.892 1.00 94.19 106 ALA A N 1
ATOM 799 C CA . ALA A 1 106 ? 7.564 -6.596 2.313 1.00 94.19 106 ALA A CA 1
ATOM 800 C C . ALA A 1 106 ? 7.025 -5.404 3.100 1.00 94.19 106 ALA A C 1
ATOM 802 O O . ALA A 1 106 ? 7.048 -4.280 2.605 1.00 94.19 106 ALA A O 1
ATOM 803 N N . PHE A 1 107 ? 6.554 -5.617 4.323 1.00 95.00 107 PHE A N 1
ATOM 804 C CA . PHE A 1 107 ? 6.149 -4.515 5.189 1.00 95.00 107 PHE A CA 1
ATOM 805 C C . PHE A 1 107 ? 6.770 -4.657 6.575 1.00 95.00 107 PHE A C 1
ATOM 807 O O . PHE A 1 107 ? 7.051 -5.761 7.035 1.00 95.00 107 PHE A O 1
ATOM 814 N N . LEU A 1 108 ? 7.002 -3.519 7.216 1.00 94.88 108 LEU A N 1
ATOM 815 C CA . LEU A 1 108 ? 7.481 -3.391 8.579 1.00 94.88 108 LEU A CA 1
ATOM 816 C C . LEU A 1 108 ? 6.453 -2.580 9.358 1.00 94.88 108 LEU A C 1
ATOM 818 O O . LEU A 1 108 ? 6.116 -1.452 8.986 1.00 94.88 108 LEU A O 1
ATOM 822 N N . ASN A 1 109 ? 5.958 -3.179 10.429 1.00 94.06 109 ASN A N 1
ATOM 823 C CA . ASN A 1 109 ? 5.028 -2.554 11.347 1.00 94.06 109 ASN A CA 1
AT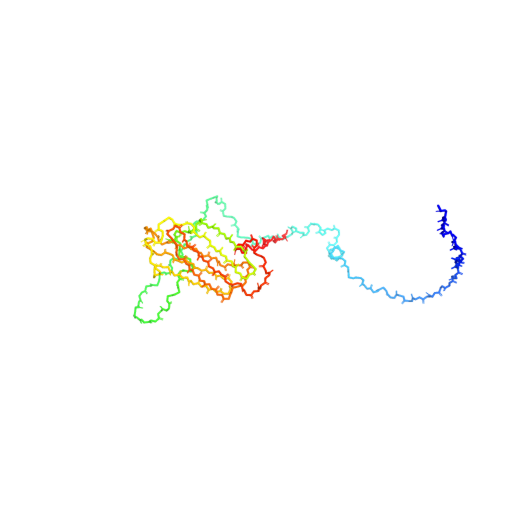OM 824 C C . ASN A 1 109 ? 5.810 -1.857 12.471 1.00 94.06 109 ASN A C 1
ATOM 826 O O . ASN A 1 109 ? 6.558 -2.515 13.186 1.00 94.06 109 ASN A O 1
ATOM 830 N N . GLU A 1 110 ? 5.630 -0.547 12.628 1.00 93.69 110 GLU A N 1
ATOM 831 C CA . GLU A 1 110 ? 6.107 0.229 13.781 1.00 93.69 110 GLU A CA 1
ATOM 832 C C . GLU A 1 110 ? 4.892 0.774 14.556 1.00 93.69 110 GLU A C 1
ATOM 834 O O . GLU A 1 110 ? 3.756 0.713 14.078 1.00 93.69 110 GLU A O 1
ATOM 839 N N . ASP A 1 111 ? 5.092 1.341 15.745 1.00 92.88 111 ASP A N 1
ATOM 840 C CA . ASP A 1 111 ? 3.975 1.766 16.608 1.00 92.88 111 ASP A CA 1
ATOM 841 C C . ASP A 1 111 ? 3.105 2.862 15.977 1.00 92.88 111 ASP A C 1
ATOM 843 O O . ASP A 1 111 ? 1.880 2.859 16.122 1.00 92.88 111 ASP A O 1
ATOM 847 N N . LYS A 1 112 ? 3.739 3.786 15.242 1.00 94.75 112 LYS A N 1
ATOM 848 C CA . LYS A 1 112 ? 3.099 4.976 14.648 1.00 94.75 112 LYS A CA 1
ATOM 849 C C . LYS A 1 112 ? 2.985 4.921 13.127 1.00 94.75 112 LYS A C 1
ATOM 851 O O . LYS A 1 112 ? 2.170 5.631 12.540 1.00 94.75 112 LYS A O 1
ATOM 856 N N . VAL A 1 113 ? 3.820 4.119 12.473 1.00 95.25 113 VAL A N 1
ATOM 857 C CA . VAL A 1 113 ? 3.922 4.071 11.010 1.00 95.25 113 VAL A CA 1
ATOM 858 C C . VAL A 1 113 ? 4.037 2.634 10.519 1.00 95.25 113 VAL A C 1
ATOM 860 O O . VAL A 1 113 ? 4.495 1.749 11.233 1.00 95.25 113 VAL A O 1
ATOM 863 N N . VAL A 1 114 ? 3.631 2.396 9.279 1.00 95.69 114 VAL A N 1
ATOM 864 C CA . VAL A 1 114 ? 3.863 1.143 8.559 1.00 95.69 114 VAL A CA 1
ATOM 865 C C . VAL A 1 114 ? 4.691 1.465 7.330 1.00 95.69 114 VAL A C 1
ATOM 867 O O . VAL A 1 114 ? 4.342 2.354 6.554 1.00 95.69 114 VAL A O 1
ATOM 870 N N . LYS A 1 115 ? 5.803 0.758 7.148 1.00 96.38 115 LYS A N 1
ATOM 871 C CA . LYS A 1 115 ? 6.677 0.922 5.983 1.00 96.38 115 LYS A CA 1
ATOM 872 C C . LYS A 1 115 ? 6.496 -0.262 5.053 1.00 96.38 115 LYS A C 1
ATOM 874 O O . LYS A 1 115 ? 6.665 -1.392 5.489 1.00 96.38 115 LYS A O 1
ATOM 879 N N . LEU A 1 116 ? 6.196 -0.021 3.784 1.00 96.00 116 LEU A N 1
ATOM 880 C CA . LEU A 1 116 ? 6.221 -1.039 2.743 1.00 96.00 116 LEU A CA 1
ATOM 881 C C . LEU A 1 116 ? 7.472 -0.856 1.889 1.00 96.00 116 LEU A C 1
ATOM 883 O O . LEU A 1 116 ? 7.781 0.242 1.430 1.00 96.00 116 LEU A O 1
ATOM 887 N N . TYR A 1 117 ? 8.170 -1.956 1.658 1.00 95.94 117 TYR A N 1
ATOM 888 C CA . TYR A 1 117 ? 9.328 -2.069 0.791 1.00 95.94 117 TYR A CA 1
ATOM 889 C C . TYR A 1 117 ? 8.910 -2.827 -0.463 1.00 95.94 117 TYR A C 1
ATOM 891 O O . TYR A 1 117 ? 8.728 -4.042 -0.423 1.00 95.94 117 TYR A O 1
ATOM 899 N N . LEU A 1 118 ? 8.759 -2.113 -1.573 1.00 94.81 118 LEU A N 1
ATOM 900 C CA . LEU A 1 118 ? 8.491 -2.705 -2.876 1.00 94.81 118 LEU A CA 1
ATOM 901 C C . LEU A 1 118 ? 9.836 -2.972 -3.548 1.00 94.81 118 LEU A C 1
ATOM 903 O O . LEU A 1 118 ? 10.600 -2.030 -3.768 1.00 94.81 118 LEU A O 1
ATOM 907 N N . THR A 1 119 ? 10.155 -4.233 -3.836 1.00 93.81 119 THR A N 1
ATOM 908 C CA . THR A 1 119 ? 11.411 -4.588 -4.510 1.00 93.81 119 THR A CA 1
ATOM 909 C C . THR A 1 119 ? 11.220 -4.512 -6.020 1.00 93.81 119 THR A C 1
ATOM 911 O O . THR A 1 119 ? 10.487 -5.300 -6.611 1.00 93.81 119 THR A O 1
ATOM 914 N N . MET A 1 120 ? 11.865 -3.521 -6.639 1.00 90.44 120 MET A N 1
ATOM 915 C CA . MET A 1 120 ? 11.775 -3.229 -8.071 1.00 90.44 120 MET A CA 1
ATOM 916 C C . MET A 1 120 ? 13.166 -2.845 -8.571 1.00 90.44 120 MET A C 1
ATOM 918 O O . MET A 1 120 ? 13.729 -1.844 -8.138 1.00 90.44 120 MET A O 1
ATOM 922 N N . GLU A 1 121 ? 13.734 -3.658 -9.450 1.00 90.50 121 GLU A N 1
ATOM 923 C CA . GLU A 1 121 ? 15.093 -3.496 -9.973 1.00 90.50 121 GLU A CA 1
ATOM 924 C C . GLU A 1 121 ? 15.219 -2.233 -10.838 1.00 90.50 121 GLU A C 1
ATOM 926 O O . GLU A 1 121 ? 14.371 -2.006 -11.697 1.00 90.50 121 GLU A O 1
ATOM 931 N N . GLU A 1 122 ? 16.240 -1.402 -10.603 1.00 89.25 122 GLU A N 1
ATOM 932 C CA . GLU A 1 122 ? 16.529 -0.169 -11.368 1.00 89.25 122 GLU A CA 1
ATOM 933 C C . GLU A 1 122 ? 15.404 0.887 -11.392 1.00 89.25 122 GLU A C 1
ATOM 935 O O . GLU A 1 122 ? 15.411 1.808 -12.212 1.00 89.25 122 GLU A O 1
ATOM 940 N N . VAL A 1 123 ? 14.428 0.807 -10.484 1.00 88.75 123 VAL A N 1
ATOM 941 C CA . VAL A 1 123 ? 13.309 1.763 -10.445 1.00 88.75 123 VAL A CA 1
ATOM 942 C C . VAL A 1 123 ? 13.774 3.200 -10.205 1.00 88.75 123 VAL A C 1
ATOM 944 O O . VAL A 1 123 ? 13.195 4.128 -10.754 1.00 88.75 123 VAL A O 1
ATOM 947 N N . GLY A 1 124 ? 14.838 3.394 -9.423 1.00 85.38 124 GLY A N 1
ATOM 948 C CA . GLY A 1 124 ? 15.374 4.726 -9.140 1.00 85.38 124 GLY A CA 1
ATOM 949 C C . GLY A 1 124 ? 16.196 5.337 -10.273 1.00 85.38 124 GLY A C 1
ATOM 950 O O . GLY A 1 124 ? 16.491 6.525 -10.208 1.00 85.38 124 GLY A O 1
ATOM 951 N N . GLU A 1 125 ? 16.576 4.548 -11.277 1.00 87.69 125 GLU A N 1
ATOM 952 C CA . GLU A 1 125 ? 17.288 5.037 -12.464 1.00 87.69 125 GLU A CA 1
ATOM 953 C C . GLU A 1 125 ? 16.331 5.265 -13.637 1.00 87.69 125 GLU A C 1
ATOM 955 O O . GLU A 1 125 ? 16.518 6.197 -14.416 1.00 87.69 125 GLU A O 1
ATOM 960 N N . LYS A 1 126 ? 15.291 4.428 -13.749 1.00 85.69 126 LYS A N 1
ATOM 961 C CA . LYS A 1 126 ? 14.325 4.458 -14.856 1.00 85.69 126 LYS A CA 1
ATOM 962 C C . LYS A 1 126 ? 13.130 5.371 -14.616 1.00 85.69 126 LYS A C 1
ATOM 964 O O . LYS A 1 126 ? 12.618 5.942 -15.574 1.00 85.69 126 LYS A O 1
ATOM 969 N N . CYS A 1 127 ? 12.679 5.500 -13.371 1.00 87.50 127 CYS A N 1
ATOM 970 C CA . CYS A 1 127 ? 11.481 6.264 -13.037 1.00 87.50 127 CYS A CA 1
ATOM 971 C C . CYS A 1 127 ? 11.841 7.523 -12.250 1.00 87.50 127 CYS A C 1
ATOM 973 O O . CYS A 1 127 ? 12.592 7.477 -11.273 1.00 87.50 127 CYS A O 1
ATOM 975 N N . SER A 1 128 ? 11.241 8.642 -12.647 1.00 89.38 128 SER A N 1
ATOM 976 C CA . SER A 1 128 ? 11.287 9.888 -11.885 1.00 89.38 128 SER A CA 1
ATOM 977 C C . SER A 1 128 ? 10.128 9.954 -10.889 1.00 89.38 128 SER A C 1
ATOM 979 O O . SER A 1 128 ? 9.197 9.150 -10.925 1.00 89.38 128 SER A O 1
ATOM 981 N N . GLN A 1 129 ? 10.162 10.928 -9.976 1.00 87.88 129 GLN A N 1
ATOM 982 C CA . GLN A 1 129 ? 9.079 11.118 -9.007 1.00 87.88 129 GLN A CA 1
ATOM 983 C C . GLN A 1 129 ? 7.727 11.404 -9.684 1.00 87.88 129 GLN A C 1
ATOM 985 O O . GLN A 1 129 ? 6.699 10.992 -9.156 1.00 87.88 129 GLN A O 1
ATOM 990 N N . ASP A 1 130 ? 7.735 12.034 -10.860 1.00 91.19 130 ASP A N 1
ATOM 991 C CA . ASP A 1 130 ? 6.532 12.347 -11.641 1.00 91.19 130 ASP A CA 1
ATOM 992 C C . ASP A 1 130 ? 5.865 11.108 -12.270 1.00 91.19 130 ASP A C 1
ATOM 994 O O . ASP A 1 130 ? 4.658 11.109 -12.518 1.00 91.19 130 ASP A O 1
ATOM 998 N N . ASP A 1 131 ? 6.622 10.026 -12.489 1.00 91.62 131 ASP A N 1
ATOM 999 C CA . ASP A 1 131 ? 6.099 8.764 -13.034 1.00 91.62 131 ASP A CA 1
ATOM 1000 C C . ASP A 1 131 ? 5.337 7.944 -11.983 1.00 91.62 131 ASP A C 1
ATOM 1002 O O . ASP A 1 131 ? 4.645 6.973 -12.311 1.00 91.62 131 ASP A O 1
ATOM 1006 N N . ILE A 1 132 ? 5.469 8.326 -10.710 1.00 93.06 132 ILE A N 1
ATOM 1007 C CA . ILE A 1 132 ? 4.887 7.626 -9.574 1.00 93.06 132 ILE A CA 1
ATOM 1008 C C . ILE A 1 132 ? 3.743 8.453 -9.004 1.00 93.06 132 ILE A C 1
ATOM 1010 O O . ILE A 1 132 ? 3.930 9.536 -8.459 1.00 93.06 132 ILE A O 1
ATOM 1014 N N . THR A 1 133 ? 2.534 7.911 -9.090 1.00 93.88 133 THR A N 1
ATOM 1015 C CA . THR A 1 133 ? 1.337 8.509 -8.494 1.00 93.88 133 THR A CA 1
ATOM 1016 C C . THR A 1 133 ? 0.956 7.721 -7.248 1.00 93.88 133 THR A C 1
ATOM 1018 O O . THR A 1 133 ? 0.831 6.497 -7.301 1.00 93.88 133 THR A O 1
ATOM 1021 N N . LEU A 1 134 ? 0.792 8.417 -6.124 1.00 95.06 134 LEU A N 1
ATOM 1022 C CA . LEU A 1 134 ? 0.309 7.844 -4.873 1.00 95.06 134 LEU A CA 1
ATOM 1023 C C . LEU A 1 134 ? -1.015 8.511 -4.510 1.00 95.06 134 LEU A C 1
ATOM 1025 O O . LEU A 1 134 ? -1.029 9.672 -4.110 1.00 95.06 134 LEU A O 1
ATOM 1029 N N . ASP A 1 135 ? -2.092 7.744 -4.601 1.00 94.31 135 ASP A N 1
ATOM 1030 C CA . ASP A 1 135 ? -3.409 8.119 -4.104 1.00 94.31 135 ASP A CA 1
ATOM 1031 C C . ASP A 1 135 ? -3.680 7.330 -2.826 1.00 94.31 135 ASP A C 1
ATOM 1033 O O . ASP A 1 135 ? -3.460 6.117 -2.771 1.00 94.31 135 ASP A O 1
ATOM 1037 N N . TRP A 1 136 ? -4.135 7.999 -1.775 1.00 95.62 136 TRP A N 1
ATOM 1038 C CA . TRP A 1 136 ? -4.442 7.354 -0.506 1.00 95.62 136 TRP A CA 1
ATOM 1039 C C . TRP A 1 136 ? -5.736 7.902 0.077 1.00 95.62 136 TRP A C 1
ATOM 1041 O O . TRP A 1 136 ? -6.146 9.023 -0.214 1.00 95.62 136 TRP A O 1
ATOM 1051 N N . ASP A 1 137 ? -6.368 7.068 0.887 1.00 94.81 137 ASP A N 1
ATOM 1052 C CA . ASP A 1 137 ? -7.602 7.340 1.609 1.00 94.81 137 ASP A CA 1
ATOM 1053 C C . ASP A 1 137 ? -7.432 6.871 3.066 1.00 94.81 137 ASP A C 1
ATOM 1055 O O . ASP A 1 137 ? -6.400 6.302 3.427 1.00 94.81 137 ASP A O 1
ATOM 1059 N N . GLU A 1 138 ? -8.440 7.049 3.917 1.00 93.81 138 GLU A N 1
ATOM 1060 C CA . GLU A 1 138 ? -8.362 6.682 5.334 1.00 93.81 138 GLU A CA 1
ATOM 1061 C C . GLU A 1 138 ? -8.067 5.192 5.535 1.00 93.81 138 GLU A C 1
ATOM 1063 O O . GLU A 1 138 ? -7.404 4.827 6.497 1.00 93.81 138 GLU A O 1
ATOM 1068 N N . GLN A 1 139 ? -8.555 4.309 4.657 1.00 91.06 139 GLN A N 1
ATOM 1069 C CA . GLN A 1 139 ? -8.407 2.850 4.798 1.00 91.06 139 GLN A CA 1
ATOM 1070 C C . GLN A 1 139 ? -7.923 2.150 3.529 1.00 91.06 139 GLN A C 1
ATOM 1072 O O . GLN A 1 139 ? -7.998 0.925 3.436 1.00 91.06 139 GLN A O 1
ATOM 1077 N N . SER A 1 140 ? -7.440 2.894 2.540 1.00 92.56 140 SER A N 1
ATOM 1078 C CA . SER A 1 140 ? -6.974 2.323 1.279 1.00 92.56 140 SER A CA 1
ATOM 1079 C C . SER A 1 140 ? -5.838 3.152 0.697 1.00 92.56 140 SER A C 1
ATOM 1081 O O . SER A 1 140 ? -5.662 4.317 1.042 1.00 92.56 140 SER A O 1
ATOM 1083 N N . PHE A 1 141 ? -5.037 2.550 -0.175 1.00 93.75 141 PHE A N 1
ATOM 1084 C CA . PHE A 1 141 ? -4.089 3.307 -0.987 1.00 93.75 141 PHE A CA 1
ATOM 1085 C C . PHE A 1 141 ? -3.869 2.629 -2.336 1.00 93.75 141 PHE A C 1
ATOM 1087 O O . PHE A 1 141 ? -4.070 1.421 -2.488 1.00 93.75 141 PHE A O 1
ATOM 1094 N N . SER A 1 142 ? -3.427 3.416 -3.308 1.00 92.44 142 SER A N 1
ATOM 1095 C CA . SER A 1 142 ? -3.096 3.006 -4.662 1.00 92.44 142 SER A CA 1
ATOM 1096 C C . SER A 1 142 ? -1.813 3.704 -5.103 1.00 92.44 142 SER A C 1
ATOM 1098 O O . SER A 1 142 ? -1.780 4.914 -5.312 1.00 92.44 142 SER A O 1
ATOM 1100 N N . LEU A 1 143 ? -0.747 2.923 -5.259 1.00 93.31 143 LEU A N 1
ATOM 1101 C CA . LEU A 1 143 ? 0.510 3.351 -5.856 1.00 93.31 143 LEU A CA 1
ATOM 1102 C C . LEU A 1 143 ? 0.548 2.897 -7.316 1.00 93.31 143 LEU A C 1
ATOM 1104 O O . LEU A 1 143 ? 0.407 1.710 -7.613 1.00 93.31 143 LEU A O 1
ATOM 1108 N N . MET A 1 144 ? 0.778 3.833 -8.225 1.00 92.38 144 MET A N 1
ATOM 1109 C CA . MET A 1 144 ? 0.888 3.587 -9.656 1.00 92.38 144 MET A CA 1
ATOM 1110 C C . MET A 1 144 ? 2.268 4.014 -10.134 1.00 92.38 144 MET A C 1
ATOM 1112 O O . MET A 1 144 ? 2.651 5.164 -9.953 1.00 92.38 144 MET A O 1
ATOM 1116 N N . VAL A 1 145 ? 2.996 3.091 -10.754 1.00 92.81 145 VAL A N 1
ATOM 1117 C CA . VAL A 1 145 ? 4.315 3.329 -11.339 1.00 92.81 145 VAL A CA 1
ATOM 1118 C C . VAL A 1 145 ? 4.179 3.214 -12.851 1.00 92.81 145 VAL A C 1
ATOM 1120 O O . VAL A 1 145 ? 3.885 2.136 -13.377 1.00 92.81 145 VAL A O 1
ATOM 1123 N N . LYS A 1 146 ? 4.358 4.335 -13.544 1.00 91.12 146 LYS A N 1
ATOM 1124 C CA . LYS A 1 146 ? 4.333 4.405 -15.007 1.00 91.12 146 LYS A CA 1
ATOM 1125 C C . LYS A 1 146 ? 5.746 4.277 -15.562 1.00 91.12 146 LYS A C 1
ATOM 1127 O O . LYS A 1 146 ? 6.719 4.514 -14.852 1.00 91.12 146 LYS A O 1
ATOM 1132 N N . ASN A 1 147 ? 5.848 3.901 -16.836 1.00 85.19 147 ASN A N 1
ATOM 1133 C CA . ASN A 1 147 ? 7.101 3.939 -17.602 1.00 85.19 147 ASN A CA 1
ATOM 1134 C C . ASN A 1 147 ? 8.272 3.113 -17.008 1.00 85.19 147 ASN A C 1
ATOM 1136 O O . ASN A 1 147 ? 9.430 3.321 -17.354 1.00 85.19 147 ASN A O 1
ATOM 1140 N N . TYR A 1 148 ? 7.992 2.169 -16.102 1.00 83.69 148 TYR A N 1
ATOM 1141 C CA . TYR A 1 148 ? 9.008 1.279 -15.526 1.00 83.69 148 TYR A CA 1
ATOM 1142 C C . TYR A 1 148 ? 9.330 0.094 -16.450 1.00 83.69 148 TYR A C 1
ATOM 1144 O O . TYR A 1 148 ? 10.476 -0.345 -16.560 1.00 83.69 148 TYR A O 1
ATOM 1152 N N . LYS A 1 149 ? 8.298 -0.434 -17.112 1.00 83.44 149 LYS A N 1
ATOM 1153 C CA . LYS A 1 149 ? 8.347 -1.526 -18.090 1.00 83.44 149 LYS A CA 1
ATOM 1154 C C . LYS A 1 149 ? 7.424 -1.181 -19.262 1.00 83.44 149 LYS A C 1
ATOM 1156 O O . LYS A 1 149 ? 6.867 -0.090 -19.312 1.00 83.44 149 LYS A O 1
ATOM 1161 N N . GLU A 1 150 ? 7.250 -2.128 -20.180 1.00 82.44 150 GLU A N 1
ATOM 1162 C CA . GLU A 1 150 ? 6.269 -2.039 -21.270 1.00 82.44 150 GLU A CA 1
ATOM 1163 C C . GLU A 1 150 ? 4.830 -1.835 -20.752 1.00 82.44 150 GLU A C 1
ATOM 1165 O O . GLU A 1 150 ? 4.000 -1.249 -21.439 1.00 82.44 150 GLU A O 1
ATOM 1170 N N . GLU A 1 151 ? 4.559 -2.243 -19.507 1.00 85.31 151 GLU A N 1
ATOM 1171 C CA . GLU A 1 151 ? 3.271 -2.063 -18.841 1.00 85.31 151 GLU A CA 1
ATOM 1172 C C . GLU A 1 151 ? 3.385 -1.247 -17.548 1.00 85.31 151 GLU A C 1
ATOM 1174 O O . GLU A 1 151 ? 4.341 -1.380 -16.774 1.00 85.31 151 GLU A O 1
ATOM 1179 N N . ASP A 1 152 ? 2.341 -0.461 -17.281 1.00 89.31 152 ASP A N 1
ATOM 1180 C CA . ASP A 1 152 ? 2.129 0.215 -16.004 1.00 89.31 152 ASP A CA 1
ATOM 1181 C C . ASP A 1 152 ? 2.007 -0.809 -14.873 1.00 89.31 152 ASP A C 1
ATOM 1183 O O . ASP A 1 152 ? 1.213 -1.755 -14.951 1.00 89.31 152 ASP A O 1
ATOM 1187 N N . GLN A 1 153 ? 2.723 -0.563 -13.777 1.00 89.81 153 GLN A N 1
ATOM 1188 C CA . GLN A 1 153 ? 2.592 -1.365 -12.570 1.00 89.81 153 GLN A CA 1
ATOM 1189 C C . GLN A 1 153 ? 1.743 -0.655 -11.522 1.00 89.81 153 GLN A C 1
ATOM 1191 O O . GLN A 1 153 ? 1.861 0.554 -11.316 1.00 89.81 153 GLN A O 1
ATOM 1196 N N . CYS A 1 154 ? 0.876 -1.400 -10.840 1.00 90.94 154 CYS A N 1
ATOM 1197 C CA . CYS A 1 154 ? 0.082 -0.860 -9.741 1.00 90.94 154 CYS A CA 1
ATOM 1198 C C . CYS A 1 154 ? 0.147 -1.748 -8.500 1.00 90.94 154 CYS A C 1
ATOM 1200 O O . CYS A 1 154 ? 0.093 -2.974 -8.592 1.00 90.94 154 CYS A O 1
ATOM 1202 N N . LEU A 1 155 ? 0.209 -1.105 -7.336 1.00 91.31 155 LEU A N 1
ATOM 1203 C CA . LEU A 1 155 ? -0.012 -1.719 -6.035 1.00 91.31 155 LEU A CA 1
ATOM 1204 C C . LEU A 1 155 ? -1.155 -0.984 -5.349 1.00 91.31 155 LEU A C 1
ATOM 1206 O O . LEU A 1 155 ? -0.990 0.151 -4.909 1.00 91.31 155 LEU A O 1
ATOM 1210 N N . SER A 1 156 ? -2.304 -1.637 -5.239 1.00 90.31 156 SER A N 1
ATOM 1211 C CA . SER A 1 156 ? -3.480 -1.067 -4.586 1.00 90.31 156 SER A CA 1
ATOM 1212 C C . SER A 1 156 ? -4.022 -2.005 -3.520 1.00 90.31 156 SER A C 1
ATOM 1214 O O . SER A 1 156 ? -4.223 -3.192 -3.786 1.00 90.31 156 SER A O 1
ATOM 1216 N N . PHE A 1 157 ? -4.334 -1.460 -2.348 1.00 90.06 157 PHE A N 1
ATOM 1217 C CA . PHE A 1 157 ? -5.032 -2.167 -1.280 1.00 90.06 157 PHE A CA 1
ATOM 1218 C C . PHE A 1 157 ? -6.348 -1.459 -0.995 1.00 90.06 157 PHE A C 1
ATOM 1220 O O . PHE A 1 157 ? -6.348 -0.315 -0.554 1.00 90.06 157 PHE A O 1
ATOM 1227 N N . GLY A 1 158 ? -7.464 -2.148 -1.244 1.00 87.88 158 GLY A N 1
ATOM 1228 C CA . GLY A 1 158 ? -8.801 -1.591 -1.025 1.00 87.88 158 GLY A CA 1
ATOM 1229 C C . GLY A 1 158 ? -9.219 -1.530 0.445 1.00 87.88 158 GLY A C 1
ATOM 1230 O O . GLY A 1 158 ? -10.079 -0.726 0.787 1.00 87.88 158 GLY A O 1
ATOM 1231 N N . LYS A 1 159 ? -8.624 -2.362 1.311 1.00 90.31 159 LYS A N 1
ATOM 1232 C CA . LYS A 1 159 ? -8.938 -2.399 2.742 1.00 90.31 159 LYS A CA 1
ATOM 1233 C C . LYS A 1 159 ? -7.686 -2.662 3.574 1.00 90.31 159 LYS A C 1
ATOM 1235 O O . LYS A 1 159 ? -7.162 -3.771 3.611 1.00 90.31 159 LYS A O 1
ATOM 1240 N N . LEU A 1 160 ? -7.199 -1.630 4.245 1.00 92.06 160 LEU A N 1
ATOM 1241 C CA . LEU A 1 160 ? -6.091 -1.732 5.186 1.00 92.06 160 LEU A CA 1
ATOM 1242 C C . LEU A 1 160 ? -6.582 -2.219 6.552 1.00 92.06 160 LEU A C 1
ATOM 1244 O O . LEU A 1 160 ? -7.714 -1.948 6.955 1.00 92.06 160 LEU A O 1
ATOM 1248 N N . SER A 1 161 ? -5.696 -2.885 7.293 1.00 91.06 161 SER A N 1
ATOM 1249 C CA . SER A 1 161 ? -5.966 -3.369 8.659 1.00 91.06 161 SER A CA 1
ATOM 1250 C C . SER A 1 161 ? -6.284 -2.255 9.659 1.00 91.06 161 SER A C 1
ATOM 1252 O O . SER A 1 161 ? -6.910 -2.496 10.688 1.00 91.06 161 SER A O 1
ATOM 1254 N N . GLY A 1 162 ? -5.867 -1.024 9.370 1.00 91.19 162 GLY A N 1
ATOM 1255 C CA . GLY A 1 162 ? -6.173 0.141 10.184 1.00 91.19 162 GLY A CA 1
ATOM 1256 C C . GLY A 1 162 ? -6.284 1.407 9.350 1.00 91.19 162 GLY A C 1
ATOM 1257 O O . GLY A 1 162 ? -5.942 1.426 8.167 1.00 91.19 162 GLY A O 1
ATOM 1258 N N . ARG A 1 163 ? -6.761 2.469 9.999 1.00 94.00 163 ARG A N 1
ATOM 1259 C CA . ARG A 1 163 ? -6.867 3.795 9.397 1.00 94.00 163 ARG A CA 1
ATOM 1260 C C . ARG A 1 163 ? -5.513 4.498 9.337 1.00 94.00 163 ARG A C 1
ATOM 1262 O O . ARG A 1 163 ? -4.702 4.370 10.262 1.00 94.00 163 ARG A O 1
ATOM 1269 N N . ILE A 1 164 ? -5.287 5.247 8.267 1.00 95.38 164 ILE A N 1
ATOM 1270 C CA . ILE A 1 164 ? -4.085 6.043 8.030 1.00 95.38 164 ILE A CA 1
ATOM 1271 C C . ILE A 1 164 ? -4.437 7.530 7.940 1.00 95.38 164 ILE A C 1
ATOM 1273 O O . ILE A 1 164 ? -5.530 7.898 7.529 1.00 95.38 164 ILE A O 1
ATOM 1277 N N . VAL A 1 165 ? -3.502 8.378 8.364 1.00 96.12 165 VAL A N 1
ATOM 1278 C CA . VAL A 1 165 ? -3.647 9.849 8.380 1.00 96.12 165 VAL A CA 1
ATOM 1279 C C . VAL A 1 165 ? -2.840 10.496 7.270 1.00 96.12 165 VAL A C 1
ATOM 1281 O O . VAL A 1 165 ? -3.145 11.603 6.847 1.00 96.12 165 VAL A O 1
ATOM 1284 N N . ASP A 1 166 ? -1.759 9.838 6.864 1.00 95.81 166 ASP A N 1
ATOM 1285 C CA . ASP A 1 166 ? -0.830 10.372 5.884 1.00 95.81 166 ASP A CA 1
ATOM 1286 C C . ASP A 1 166 ? -0.107 9.226 5.174 1.00 95.81 166 ASP A C 1
ATOM 1288 O O . ASP A 1 166 ? 0.126 8.160 5.761 1.00 95.81 166 ASP A O 1
ATOM 1292 N N . ALA A 1 167 ? 0.278 9.454 3.924 1.00 96.12 167 ALA A N 1
ATOM 1293 C CA . ALA A 1 167 ? 1.047 8.512 3.131 1.00 96.12 167 ALA A CA 1
ATOM 1294 C C . ALA A 1 167 ? 2.107 9.254 2.317 1.00 96.12 167 ALA A C 1
ATOM 1296 O O . ALA A 1 167 ? 1.833 10.217 1.608 1.00 96.12 167 ALA A O 1
ATOM 1297 N N . SER A 1 168 ? 3.342 8.769 2.389 1.00 95.62 168 SER A N 1
ATOM 1298 C CA . SER A 1 168 ? 4.474 9.327 1.650 1.00 95.62 168 SER A CA 1
ATOM 1299 C C . SER A 1 168 ? 5.322 8.212 1.062 1.00 95.62 168 SER A C 1
ATOM 1301 O O . SER A 1 168 ? 5.380 7.113 1.610 1.00 95.62 168 SER A O 1
ATOM 1303 N N . PHE A 1 169 ? 6.015 8.473 -0.043 1.00 95.94 169 PHE A N 1
ATOM 1304 C CA . PHE A 1 169 ? 6.910 7.496 -0.656 1.00 95.94 169 PHE A CA 1
ATOM 1305 C C . PHE A 1 169 ? 8.308 8.071 -0.878 1.00 95.94 169 PHE A C 1
ATOM 1307 O O . PHE A 1 169 ? 8.507 9.280 -0.981 1.00 95.94 169 PHE A O 1
ATOM 1314 N N . LYS A 1 170 ? 9.301 7.182 -0.926 1.00 94.81 170 LYS A N 1
ATOM 1315 C CA . LYS A 1 170 ? 10.692 7.496 -1.257 1.00 94.81 170 LYS A CA 1
ATOM 1316 C C . LYS A 1 170 ? 11.216 6.477 -2.251 1.00 94.81 170 LYS A C 1
ATOM 1318 O O . LYS A 1 170 ? 11.173 5.274 -1.990 1.00 94.81 170 LYS A O 1
ATOM 1323 N N . ILE A 1 171 ? 11.764 6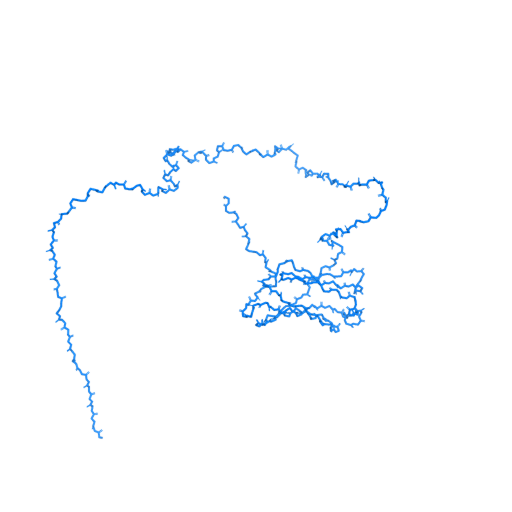.967 -3.353 1.00 94.56 171 ILE A N 1
ATOM 1324 C CA . ILE A 1 171 ? 12.391 6.136 -4.376 1.00 94.56 171 ILE A CA 1
ATOM 1325 C C . ILE A 1 171 ? 13.841 5.859 -3.966 1.00 94.56 171 ILE A C 1
ATOM 1327 O O . ILE A 1 171 ? 14.556 6.735 -3.469 1.00 94.56 171 ILE A O 1
ATOM 1331 N N . LYS A 1 172 ? 14.270 4.611 -4.123 1.00 94.44 172 LYS A N 1
ATOM 1332 C CA . LYS A 1 172 ? 15.657 4.153 -4.000 1.00 94.44 172 LYS A CA 1
ATOM 1333 C C . LYS A 1 172 ? 16.017 3.379 -5.275 1.00 94.44 172 LYS A C 1
ATOM 1335 O O . LYS A 1 172 ? 15.104 2.924 -5.957 1.00 94.44 172 LYS A O 1
ATOM 1340 N N . PRO A 1 173 ? 17.314 3.160 -5.564 1.00 92.69 173 PRO A N 1
ATOM 1341 C CA . PRO A 1 173 ? 17.748 2.542 -6.820 1.00 92.69 173 PRO A CA 1
ATOM 1342 C C . PRO A 1 173 ? 17.001 1.247 -7.173 1.00 92.69 173 PRO A C 1
ATOM 1344 O O . PRO A 1 173 ? 16.488 1.129 -8.275 1.00 92.69 173 PRO A O 1
ATOM 1347 N N . ASN A 1 174 ? 16.843 0.339 -6.201 1.00 93.25 174 ASN A N 1
ATOM 1348 C CA . ASN A 1 174 ? 16.213 -0.978 -6.397 1.00 93.25 174 ASN A CA 1
ATOM 1349 C C . ASN A 1 174 ? 14.940 -1.203 -5.561 1.00 93.25 174 ASN A C 1
ATOM 1351 O O . ASN A 1 174 ? 14.519 -2.343 -5.340 1.00 93.25 174 ASN A O 1
ATOM 1355 N N . LYS A 1 175 ? 14.372 -0.141 -4.980 1.00 93.94 175 LYS A N 1
ATOM 1356 C CA . LYS A 1 175 ? 13.172 -0.271 -4.144 1.00 93.94 175 LYS A CA 1
ATOM 1357 C C . LYS A 1 175 ? 12.406 1.029 -4.003 1.00 93.94 175 LYS A C 1
ATOM 1359 O O . LYS A 1 175 ? 13.000 2.099 -3.922 1.00 93.94 175 LYS A O 1
ATOM 1364 N N . ILE A 1 176 ? 11.096 0.921 -3.841 1.00 95.00 176 ILE A N 1
ATOM 1365 C CA . ILE A 1 176 ? 10.258 2.029 -3.383 1.00 95.00 176 ILE A CA 1
ATOM 1366 C C . ILE A 1 176 ? 9.912 1.775 -1.919 1.00 95.00 176 ILE A C 1
ATOM 1368 O O . ILE A 1 176 ? 9.531 0.668 -1.540 1.00 95.00 176 ILE A O 1
ATOM 1372 N N . ILE A 1 177 ? 10.085 2.796 -1.084 1.00 95.69 177 ILE A N 1
ATOM 1373 C CA . ILE A 1 177 ? 9.711 2.759 0.327 1.00 95.69 177 ILE A CA 1
ATOM 1374 C C . ILE A 1 177 ? 8.464 3.614 0.493 1.00 95.69 177 ILE A C 1
ATOM 1376 O O . ILE A 1 177 ? 8.548 4.839 0.437 1.00 95.69 177 ILE A O 1
ATOM 1380 N N . LEU A 1 178 ? 7.324 2.975 0.715 1.00 95.94 178 LEU A N 1
ATOM 1381 C CA . LEU A 1 178 ? 6.074 3.643 1.055 1.00 95.94 178 LEU A CA 1
ATOM 1382 C C . LEU A 1 178 ? 5.944 3.690 2.579 1.00 95.94 178 LEU A C 1
ATOM 1384 O O . LEU A 1 178 ? 6.134 2.685 3.250 1.00 95.94 178 LEU A O 1
ATOM 1388 N N . THR A 1 179 ? 5.656 4.857 3.138 1.00 96.62 179 THR A N 1
ATOM 1389 C CA . THR A 1 179 ? 5.469 5.076 4.574 1.00 96.62 179 THR A CA 1
ATOM 1390 C C . THR A 1 179 ? 4.048 5.557 4.810 1.00 96.62 179 THR A C 1
ATOM 1392 O O . THR A 1 179 ? 3.676 6.634 4.352 1.00 96.62 179 THR A O 1
ATOM 1395 N N . LEU A 1 180 ? 3.273 4.758 5.534 1.00 95.81 180 LEU A N 1
ATOM 1396 C CA . LEU A 1 180 ? 1.900 5.049 5.925 1.00 95.81 180 LEU A CA 1
ATOM 1397 C C . LEU A 1 180 ? 1.881 5.426 7.406 1.00 95.81 180 LEU A C 1
ATOM 1399 O O . LEU A 1 180 ? 2.366 4.666 8.245 1.00 95.81 180 LEU A O 1
ATOM 1403 N N . LYS A 1 181 ? 1.337 6.590 7.749 1.00 96.06 181 LYS A N 1
ATOM 1404 C CA . LYS A 1 181 ? 1.175 7.032 9.136 1.00 96.06 181 LYS A CA 1
ATOM 1405 C C . LYS A 1 181 ? -0.167 6.553 9.666 1.00 96.06 181 LYS A C 1
ATOM 1407 O O . LYS A 1 181 ? -1.201 6.870 9.086 1.00 96.06 181 LYS A O 1
ATOM 1412 N N . LYS A 1 182 ? -0.156 5.811 10.771 1.00 95.31 182 LYS A N 1
ATOM 1413 C CA . LYS A 1 182 ? -1.375 5.299 11.404 1.00 95.31 182 LYS A CA 1
ATOM 1414 C C . LYS A 1 182 ? -2.146 6.431 12.077 1.00 95.31 182 LYS A C 1
ATOM 1416 O O . LYS A 1 182 ? -1.548 7.367 12.602 1.00 95.31 182 LYS A O 1
ATOM 1421 N N . GLU A 1 183 ? -3.467 6.304 12.106 1.00 94.75 183 GLU A N 1
ATOM 1422 C CA . GLU A 1 183 ? -4.336 7.189 12.890 1.00 94.75 183 GLU A CA 1
ATOM 1423 C C . GLU A 1 183 ? -4.244 6.906 14.387 1.00 94.75 183 GLU A C 1
ATOM 1425 O O . GLU A 1 183 ? -4.142 7.826 15.197 1.00 94.75 183 GLU A O 1
ATOM 1430 N N . LYS A 1 184 ? -4.236 5.624 14.757 1.00 91.38 184 LYS A N 1
ATOM 1431 C CA . LYS A 1 184 ? -4.143 5.181 16.146 1.00 91.38 184 LYS A CA 1
ATOM 1432 C C . LYS A 1 184 ? -2.781 4.551 16.396 1.00 91.38 184 LYS A C 1
ATOM 1434 O O . LYS A 1 184 ? -2.425 3.553 15.767 1.00 91.38 184 LYS A O 1
ATOM 1439 N N . GLU A 1 185 ? -2.033 5.141 17.321 1.00 90.94 185 GLU A N 1
ATOM 1440 C CA . GLU A 1 185 ? -0.776 4.577 17.811 1.00 90.94 185 GLU A CA 1
ATOM 1441 C C . GLU A 1 185 ? -1.059 3.298 18.621 1.00 90.94 185 GLU A C 1
ATOM 1443 O O . GLU A 1 185 ? -2.091 3.194 19.285 1.00 90.94 185 GLU A O 1
ATOM 1448 N N . GLY A 1 186 ? -0.166 2.309 18.542 1.00 85.56 186 GLY A N 1
ATOM 1449 C CA . GLY A 1 186 ? -0.291 1.050 19.292 1.00 85.56 186 GLY A CA 1
ATOM 1450 C C . GLY A 1 186 ? -1.204 -0.009 18.659 1.00 85.56 186 GLY A C 1
ATOM 1451 O O . GLY A 1 186 ? -1.397 -1.073 19.239 1.00 85.56 186 GLY A O 1
ATOM 1452 N N . VAL A 1 187 ? -1.749 0.240 17.463 1.00 87.06 187 VAL A N 1
ATOM 1453 C CA . VAL A 1 187 ? -2.458 -0.793 16.689 1.00 87.06 187 VAL A CA 1
ATOM 1454 C C . VAL A 1 187 ? -1.439 -1.619 15.910 1.00 87.06 187 VAL A C 1
ATOM 1456 O O . VAL A 1 187 ? -0.827 -1.123 14.960 1.00 87.06 187 VAL A O 1
ATOM 1459 N N . GLU A 1 188 ? -1.251 -2.880 16.286 1.00 89.25 188 GLU A N 1
ATOM 1460 C CA . GLU A 1 188 ? -0.372 -3.804 15.567 1.00 89.25 188 GLU A CA 1
ATOM 1461 C C . GLU A 1 188 ? -1.031 -4.335 14.292 1.00 89.25 188 GLU A C 1
ATOM 1463 O O . GLU A 1 188 ? -2.168 -4.805 14.301 1.00 89.25 188 GLU A O 1
ATOM 1468 N N . TRP A 1 189 ? -0.317 -4.244 13.169 1.00 90.62 189 TRP A N 1
ATOM 1469 C CA . TRP A 1 189 ? -0.783 -4.774 11.891 1.00 90.62 189 TRP A CA 1
ATOM 1470 C C . TRP A 1 189 ? -0.091 -6.110 11.627 1.00 90.62 189 TRP A C 1
ATOM 1472 O O . TRP A 1 189 ? 1.084 -6.142 11.266 1.00 90.62 189 TRP A O 1
ATOM 1482 N N . PHE A 1 190 ? -0.825 -7.214 11.775 1.00 87.19 190 PHE A N 1
ATOM 1483 C CA . PHE A 1 190 ? -0.333 -8.555 11.419 1.00 87.19 190 PHE A CA 1
ATOM 1484 C C . PHE A 1 190 ? -0.271 -8.774 9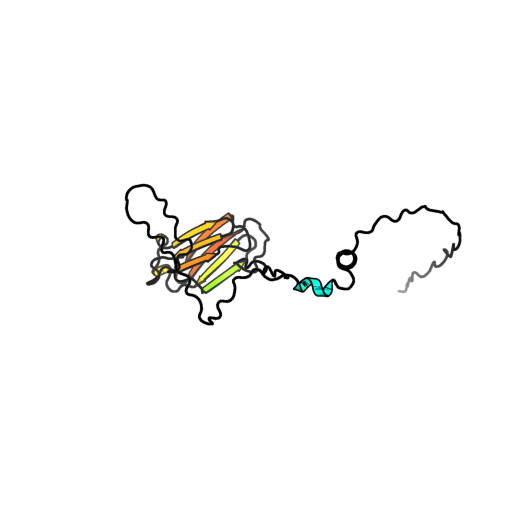.907 1.00 87.19 190 PHE A C 1
ATOM 1486 O O . PHE A 1 190 ? 0.519 -9.568 9.405 1.00 87.19 190 PHE A O 1
ATOM 1493 N N . THR A 1 191 ? -1.125 -8.068 9.172 1.00 89.12 191 THR A N 1
ATOM 1494 C CA . THR A 1 191 ? -1.176 -8.074 7.714 1.00 89.12 191 THR A CA 1
ATOM 1495 C C . THR A 1 191 ? -1.458 -6.662 7.221 1.00 89.12 191 THR A C 1
ATOM 1497 O O . THR A 1 191 ? -1.986 -5.830 7.961 1.00 89.12 191 THR A O 1
ATOM 1500 N N . ILE A 1 192 ? -1.090 -6.373 5.972 1.00 88.06 192 ILE A N 1
ATOM 1501 C CA . ILE A 1 192 ? -1.383 -5.076 5.352 1.00 88.06 192 ILE A CA 1
ATOM 1502 C C . ILE A 1 192 ? -2.830 -4.986 4.848 1.00 88.06 192 ILE A C 1
ATOM 1504 O O . ILE A 1 192 ? -3.423 -3.914 4.880 1.00 88.06 192 ILE A O 1
ATOM 1508 N N . ASN A 1 193 ? -3.386 -6.113 4.395 1.00 87.31 193 ASN A N 1
ATOM 1509 C CA . ASN A 1 193 ? -4.724 -6.202 3.829 1.00 87.31 193 ASN A CA 1
ATOM 1510 C C . ASN A 1 193 ? -5.643 -6.894 4.830 1.00 87.31 193 ASN A C 1
ATOM 1512 O O . ASN A 1 193 ? -5.392 -8.050 5.182 1.00 87.31 193 ASN A O 1
ATOM 1516 N N . ASP A 1 194 ? -6.715 -6.220 5.225 1.00 83.06 194 ASP A N 1
ATOM 1517 C CA . ASP A 1 194 ? -7.761 -6.855 6.011 1.00 83.06 194 ASP A CA 1
ATOM 1518 C C . ASP A 1 194 ? -8.567 -7.764 5.084 1.00 83.06 194 ASP A C 1
ATOM 1520 O O . ASP A 1 194 ? -9.428 -7.312 4.326 1.00 83.06 194 ASP A O 1
ATOM 1524 N N . LYS A 1 195 ? -8.273 -9.067 5.117 1.00 68.19 195 LYS A N 1
ATOM 1525 C CA . LYS A 1 195 ? -8.998 -10.050 4.302 1.00 68.19 195 LYS A CA 1
ATOM 1526 C C . LYS A 1 195 ? -10.467 -10.201 4.711 1.00 68.19 195 LYS A C 1
ATOM 1528 O O . LYS A 1 195 ? -11.188 -10.916 4.021 1.00 68.19 195 LYS A O 1
ATOM 1533 N N . GLY A 1 196 ? -10.911 -9.526 5.778 1.00 56.06 196 GLY A N 1
ATOM 1534 C CA . GLY A 1 196 ? -12.177 -9.818 6.429 1.00 56.06 196 GLY A CA 1
ATOM 1535 C C . GLY A 1 196 ? -12.126 -11.218 7.037 1.00 56.06 196 GLY A C 1
ATOM 1536 O O . GLY A 1 196 ? -11.457 -12.123 6.533 1.00 56.06 196 GLY A O 1
ATOM 1537 N N . ALA A 1 197 ? -12.828 -11.432 8.144 1.00 54.72 197 ALA A N 1
ATOM 1538 C CA . ALA A 1 197 ? -13.171 -12.805 8.483 1.00 54.72 197 ALA A CA 1
ATOM 1539 C C . ALA A 1 197 ? -13.930 -13.393 7.274 1.00 54.72 197 ALA A C 1
ATOM 1541 O O . ALA A 1 197 ? -14.762 -12.678 6.707 1.00 54.72 197 ALA A O 1
ATOM 1542 N N . PRO A 1 198 ? -13.645 -14.633 6.830 1.00 56.03 198 PRO A N 1
ATOM 1543 C CA . PRO A 1 198 ? -14.544 -15.294 5.902 1.00 56.03 198 PRO A CA 1
ATOM 1544 C C . PRO A 1 198 ? -15.905 -15.316 6.590 1.00 56.03 198 PRO A C 1
ATOM 1546 O O . PRO A 1 198 ? -16.044 -15.911 7.659 1.00 56.03 198 PRO A O 1
ATOM 1549 N N . ASP A 1 199 ? -16.864 -14.594 6.021 1.00 49.03 199 ASP A N 1
ATOM 1550 C CA . ASP A 1 199 ? -18.258 -14.639 6.431 1.00 49.03 199 ASP A CA 1
ATOM 1551 C C . ASP A 1 199 ? -18.727 -16.063 6.127 1.00 49.03 199 ASP A C 1
ATOM 1553 O O . ASP A 1 199 ? -19.117 -16.406 5.011 1.00 49.03 199 ASP A O 1
ATOM 1557 N N . HIS A 1 200 ? -18.497 -16.967 7.077 1.00 51.03 200 HIS A N 1
ATOM 1558 C CA . HIS A 1 200 ? -19.000 -18.319 6.995 1.00 51.03 200 HIS A CA 1
ATOM 1559 C C . HIS A 1 200 ? -20.472 -18.195 7.370 1.00 51.03 200 HIS A C 1
ATOM 1561 O O . HIS A 1 200 ? -20.836 -18.369 8.532 1.00 51.03 200 HIS A O 1
ATOM 1567 N N . GLU A 1 201 ? -21.310 -17.833 6.394 1.00 48.28 201 GLU A N 1
ATOM 1568 C CA . GLU A 1 201 ? -22.748 -18.055 6.487 1.00 48.28 201 GLU A CA 1
ATOM 1569 C C . GLU A 1 201 ? -22.927 -19.541 6.816 1.00 48.28 201 GLU A C 1
ATOM 1571 O O . GLU A 1 201 ? -22.663 -20.435 6.008 1.00 48.28 201 GLU A O 1
ATOM 1576 N N . VAL A 1 202 ? -23.263 -19.813 8.074 1.00 48.19 202 VAL A N 1
ATOM 1577 C CA . VAL A 1 202 ? -23.713 -21.127 8.512 1.00 48.19 202 VAL A CA 1
ATOM 1578 C C . VAL A 1 202 ? -25.139 -21.241 7.988 1.00 48.19 202 VAL A C 1
ATOM 1580 O O . VAL A 1 202 ? -26.065 -20.695 8.587 1.00 48.19 202 VAL A O 1
ATOM 1583 N N . VAL A 1 203 ? -25.274 -21.856 6.812 1.00 56.81 203 VAL A N 1
ATOM 1584 C CA . VAL A 1 203 ? -26.558 -22.237 6.206 1.00 56.81 203 VAL A CA 1
ATOM 1585 C C . VAL A 1 203 ? -27.099 -23.487 6.887 1.00 56.81 203 VAL A C 1
ATOM 1587 O O . VAL A 1 203 ? -26.305 -24.436 7.081 1.00 56.81 203 VAL A O 1
#

Foldseek 3Di:
DDDDDDDDDDDDDDDDDDDDDDDDDDDPDDDDDDPPDPVRVLCVVVNPCSVVVVPVDPPPDDPDPPDPDPDDDDDPPPDDDDDDDDDDDPPDPPDPPQAAEQPDWDWDDDQFKIKIKRFAAQCLVQFDPVQWDWDDDQAWIKIWGPRSDPGIYIYIAPGFPATFDDWDWDDDRGIIIIMTTGPHGRDTGPDGHCPDDPPPPPD

InterPro domains:
  IPR052289 Calcyclin-binding ubiquitin ligase bridge [PTHR13164] (34-195)

Organism: NCBI:txid303405

Radius of gyration: 35.54 Å; chains: 1; bounding box: 75×53×103 Å

Secondary structure (DSSP, 8-state):
-------------------------------------HHHHHHHHHGGGHHHHTT-----PPPP-S--SPP----------S---S-------SS-TTSEE---EEEEE-SSEEEEEEE-TTHHHH--GGGEEEEE-SS-EEEEE-SSSSS-EEEEESSBSS-EEEEEEEEETTEEEEEEEESSTT---S-SB----------